Protein AF-A0A5D2CQ93-F1 (afdb_monomer_lite)

Structure (mmCIF, N/CA/C/O backbone):
data_AF-A0A5D2CQ93-F1
#
_entry.id   AF-A0A5D2CQ93-F1
#
loop_
_atom_site.group_PDB
_atom_site.id
_atom_site.type_symbol
_atom_site.label_atom_id
_atom_site.label_alt_id
_atom_site.label_comp_id
_atom_site.label_asym_id
_atom_site.label_entity_id
_atom_site.label_seq_id
_atom_site.pdbx_PDB_ins_code
_atom_site.Cartn_x
_atom_site.Cartn_y
_atom_site.Cartn_z
_atom_site.occupancy
_atom_site.B_iso_or_equiv
_atom_site.auth_seq_id
_atom_site.auth_comp_id
_atom_site.auth_asym_id
_atom_site.auth_atom_id
_atom_site.pdbx_PDB_model_num
ATOM 1 N N . MET A 1 1 ? 30.699 -8.268 -10.252 1.00 37.19 1 MET A N 1
ATOM 2 C CA . MET A 1 1 ? 29.847 -7.645 -11.288 1.00 37.19 1 MET A CA 1
ATOM 3 C C . MET A 1 1 ? 29.813 -8.555 -12.505 1.00 37.19 1 MET A C 1
ATOM 5 O O . MET A 1 1 ? 30.739 -8.539 -13.297 1.00 37.19 1 MET A O 1
ATOM 9 N N . THR A 1 2 ? 28.773 -9.368 -12.643 1.00 33.78 2 THR A N 1
ATOM 10 C CA . THR A 1 2 ? 28.496 -10.131 -13.869 1.00 33.78 2 THR A CA 1
ATOM 11 C C . THR A 1 2 ? 27.018 -9.942 -14.177 1.00 33.78 2 THR A C 1
ATOM 13 O O . THR A 1 2 ? 26.157 -10.685 -13.714 1.00 33.78 2 THR A O 1
ATOM 16 N N . GLY A 1 3 ? 26.709 -8.857 -14.891 1.00 33.94 3 GLY A N 1
ATOM 17 C CA . GLY A 1 3 ? 25.376 -8.647 -15.443 1.00 33.94 3 GLY A CA 1
ATOM 18 C C . GLY A 1 3 ? 25.142 -9.690 -16.527 1.00 33.94 3 GLY A C 1
ATOM 19 O O . GLY A 1 3 ? 25.834 -9.683 -17.542 1.00 33.94 3 GLY A O 1
ATOM 20 N N . LYS A 1 4 ? 24.211 -10.615 -16.295 1.00 40.62 4 LYS A N 1
ATOM 21 C CA . LYS A 1 4 ? 23.789 -11.575 -17.315 1.00 40.62 4 LYS A CA 1
ATOM 22 C C . LYS A 1 4 ? 22.903 -10.837 -18.315 1.00 40.62 4 LYS A C 1
ATOM 24 O O . LYS A 1 4 ? 21.784 -10.456 -17.987 1.00 40.62 4 LYS A O 1
ATOM 29 N N . THR A 1 5 ? 23.410 -10.616 -19.521 1.00 37.38 5 THR A N 1
ATOM 30 C CA . THR A 1 5 ? 22.598 -10.150 -20.648 1.00 37.38 5 THR A CA 1
ATOM 31 C C . THR A 1 5 ? 21.806 -11.339 -21.181 1.00 37.38 5 THR A C 1
ATOM 33 O O . THR A 1 5 ? 22.393 -12.304 -21.666 1.00 37.38 5 THR A O 1
ATOM 36 N N . LEU A 1 6 ? 20.479 -11.301 -21.051 1.00 44.19 6 LEU A N 1
ATOM 37 C CA . LEU A 1 6 ? 19.607 -12.320 -21.630 1.00 44.19 6 LEU A CA 1
ATOM 38 C C . LEU A 1 6 ? 19.553 -12.120 -23.147 1.00 44.19 6 LEU A C 1
ATOM 40 O O . LEU A 1 6 ? 19.110 -11.081 -23.629 1.00 44.19 6 LEU A O 1
ATOM 44 N N . THR A 1 7 ? 20.011 -13.114 -23.898 1.00 32.69 7 THR A N 1
ATOM 45 C CA . THR A 1 7 ? 19.846 -13.181 -25.349 1.00 32.69 7 THR A CA 1
ATOM 46 C C . THR A 1 7 ? 18.365 -13.346 -25.726 1.00 32.69 7 THR A C 1
ATOM 48 O O . THR A 1 7 ? 17.577 -13.988 -25.024 1.00 32.69 7 THR A O 1
ATOM 51 N N . ASN A 1 8 ? 18.010 -12.732 -26.857 1.00 36.00 8 ASN A N 1
ATOM 52 C CA . ASN A 1 8 ? 16.685 -12.333 -27.365 1.00 36.00 8 ASN A CA 1
ATOM 53 C C . ASN A 1 8 ? 15.556 -13.388 -27.475 1.00 36.00 8 ASN A C 1
ATOM 55 O O . ASN A 1 8 ? 14.500 -13.066 -28.006 1.00 36.00 8 ASN A O 1
ATOM 59 N N . PHE A 1 9 ? 15.717 -14.614 -26.975 1.00 33.06 9 PHE A N 1
ATOM 60 C CA . PHE A 1 9 ? 14.660 -15.642 -26.991 1.00 33.06 9 PHE A CA 1
ATOM 61 C C . PHE A 1 9 ? 13.972 -15.845 -25.635 1.00 33.06 9 PHE A C 1
ATOM 63 O O . PHE A 1 9 ? 12.857 -16.356 -25.566 1.00 33.06 9 PHE A O 1
ATOM 70 N N . SER A 1 10 ? 14.611 -15.420 -24.540 1.00 43.44 10 SER A N 1
ATOM 71 C CA . SER A 1 10 ? 14.072 -15.640 -23.194 1.00 43.44 10 SER A CA 1
ATOM 72 C C . SER A 1 10 ? 12.978 -14.636 -22.841 1.00 43.44 10 SER A C 1
ATOM 74 O O . SER A 1 10 ? 12.011 -15.004 -22.199 1.00 43.44 10 SER A O 1
ATOM 76 N N . THR A 1 11 ? 13.059 -13.387 -23.295 1.00 46.22 11 THR A N 1
ATOM 77 C CA . THR A 1 11 ? 12.160 -12.293 -22.878 1.00 46.22 11 THR A CA 1
ATOM 78 C C . THR A 1 11 ? 10.668 -12.558 -23.119 1.00 46.22 11 THR A C 1
ATOM 80 O O . THR A 1 11 ? 9.848 -12.149 -22.299 1.00 46.22 11 THR A O 1
ATOM 83 N N . CYS A 1 12 ? 10.295 -13.291 -24.173 1.00 41.94 12 CYS A N 1
ATOM 84 C CA . CYS A 1 12 ? 8.883 -13.555 -24.480 1.00 41.94 12 CYS A CA 1
ATOM 85 C C . CYS A 1 12 ? 8.240 -14.606 -23.559 1.00 41.94 12 CYS A C 1
ATOM 87 O O . CYS A 1 12 ? 7.068 -14.479 -23.207 1.00 41.94 12 CYS A O 1
ATOM 89 N N . ASN A 1 13 ? 9.000 -15.604 -23.093 1.00 41.34 13 ASN A N 1
ATOM 90 C CA . ASN A 1 13 ? 8.447 -16.684 -22.262 1.00 41.34 13 ASN A CA 1
ATOM 91 C C . ASN A 1 13 ? 8.123 -16.225 -20.821 1.00 41.34 13 ASN A C 1
ATOM 93 O O . ASN A 1 13 ? 7.345 -16.859 -20.110 1.00 41.34 13 ASN A O 1
ATOM 97 N N . TRP A 1 14 ? 8.713 -15.104 -20.389 1.00 47.03 14 TRP A N 1
ATOM 98 C CA . TRP A 1 14 ? 8.600 -14.557 -19.032 1.00 47.03 14 TRP A CA 1
ATOM 99 C C . TRP A 1 14 ? 7.324 -13.724 -18.879 1.00 47.03 14 TRP A C 1
ATOM 101 O O . TRP A 1 14 ? 6.674 -13.780 -17.836 1.00 47.03 14 TRP A O 1
ATOM 111 N N . LEU A 1 15 ? 6.932 -12.997 -19.934 1.00 48.06 15 LEU A N 1
ATOM 112 C CA . LEU A 1 15 ? 5.670 -12.253 -19.970 1.00 48.06 15 LEU A CA 1
ATOM 113 C C . LEU A 1 15 ? 4.451 -13.177 -20.044 1.00 48.06 15 LEU A C 1
ATOM 115 O O . LEU A 1 15 ? 3.423 -12.859 -19.456 1.00 48.06 15 LEU A O 1
ATOM 119 N N . HIS A 1 16 ? 4.565 -14.315 -20.734 1.00 44.81 16 HIS A N 1
ATOM 120 C CA . HIS A 1 16 ? 3.429 -15.211 -20.948 1.00 44.81 16 HIS A CA 1
ATOM 121 C C . HIS A 1 16 ? 3.027 -15.993 -19.681 1.00 44.81 16 HIS A C 1
ATOM 123 O O . HIS A 1 16 ? 1.843 -16.188 -19.432 1.00 44.81 16 HIS A O 1
ATOM 129 N N . ASN A 1 17 ? 3.996 -16.385 -18.842 1.00 43.25 17 ASN A N 1
ATOM 130 C CA . ASN A 1 17 ? 3.758 -17.299 -17.713 1.00 43.25 17 ASN A CA 1
ATOM 131 C C . ASN A 1 17 ? 3.706 -16.621 -16.331 1.00 43.25 17 ASN A C 1
ATOM 133 O O . ASN A 1 17 ? 3.426 -17.284 -15.331 1.00 43.25 17 ASN A O 1
ATOM 137 N N . GLY A 1 18 ? 4.019 -15.323 -16.240 1.00 52.28 18 GLY A N 1
ATOM 138 C CA . GLY A 1 18 ? 3.953 -14.550 -14.994 1.00 52.28 18 GLY A CA 1
ATOM 139 C C . GLY A 1 18 ? 4.980 -14.929 -13.917 1.00 52.28 18 GLY A C 1
ATOM 140 O O . GLY A 1 18 ? 4.917 -14.388 -12.823 1.00 52.28 18 GLY A O 1
ATOM 141 N N . HIS A 1 19 ? 5.938 -15.818 -14.181 1.00 52.66 19 HIS A N 1
ATOM 142 C CA . HIS A 1 19 ? 6.969 -16.217 -13.219 1.00 52.66 19 HIS A CA 1
ATOM 143 C C . HIS A 1 19 ? 8.355 -16.235 -13.866 1.00 52.66 19 HIS A C 1
ATOM 145 O O . HIS A 1 19 ? 8.495 -16.522 -15.052 1.00 52.66 19 HIS A O 1
ATOM 151 N N . VAL A 1 20 ? 9.389 -15.996 -13.056 1.00 54.06 20 VAL A N 1
ATOM 152 C CA . VAL A 1 20 ? 10.788 -16.235 -13.433 1.00 54.06 20 VAL A CA 1
ATOM 153 C C . VAL A 1 20 ? 11.161 -17.653 -13.051 1.00 54.06 20 VAL A C 1
ATOM 155 O O . VAL A 1 20 ? 11.056 -18.014 -11.876 1.00 54.06 20 VAL A O 1
ATOM 158 N N . THR A 1 21 ? 11.629 -18.429 -14.026 1.00 48.28 21 THR A N 1
ATOM 159 C CA . THR A 1 21 ? 12.195 -19.759 -13.801 1.00 48.28 21 THR A CA 1
ATOM 160 C C . THR A 1 21 ? 13.707 -19.745 -13.995 1.00 48.28 21 THR A C 1
ATOM 162 O O . THR A 1 21 ? 14.184 -19.339 -15.052 1.00 48.28 21 THR A O 1
ATOM 165 N N . ASN A 1 22 ? 14.462 -20.227 -13.009 1.00 48.34 22 ASN A N 1
ATOM 166 C CA . ASN A 1 22 ? 15.857 -20.644 -13.185 1.00 48.34 22 ASN A CA 1
ATOM 167 C C . ASN A 1 22 ? 15.896 -22.151 -12.918 1.00 48.34 22 ASN A C 1
ATOM 169 O O . ASN A 1 22 ? 15.345 -22.591 -11.912 1.00 48.34 22 ASN A O 1
ATOM 173 N N . ASN A 1 23 ? 16.487 -22.937 -13.819 1.00 43.94 23 ASN A N 1
ATOM 174 C CA . ASN A 1 23 ? 16.545 -24.401 -13.711 1.00 43.94 23 ASN A CA 1
ATOM 175 C C . ASN A 1 23 ? 15.182 -25.073 -13.407 1.00 43.94 23 ASN A C 1
ATOM 177 O O . ASN A 1 23 ? 15.104 -25.963 -12.569 1.00 43.94 23 ASN A O 1
ATOM 181 N N . ASN A 1 24 ? 14.112 -24.656 -14.098 1.00 45.38 24 ASN A N 1
ATOM 182 C CA . ASN A 1 24 ? 12.752 -25.225 -14.019 1.00 45.38 24 ASN A CA 1
ATOM 183 C C . ASN A 1 24 ? 11.956 -24.981 -12.717 1.00 45.38 24 ASN A C 1
ATOM 185 O O . ASN A 1 24 ? 10.855 -25.509 -12.578 1.00 45.38 24 ASN A O 1
ATOM 189 N N . GLU A 1 25 ? 12.427 -24.129 -11.801 1.00 50.75 25 GLU A N 1
ATOM 190 C CA . GLU A 1 25 ? 11.692 -23.776 -10.576 1.00 50.75 25 GLU A CA 1
ATOM 191 C C . GLU A 1 25 ? 11.147 -22.340 -10.624 1.00 50.75 25 GLU A C 1
ATOM 193 O O . GLU A 1 25 ? 11.858 -21.425 -11.032 1.00 50.75 25 GLU A O 1
ATOM 198 N N . LYS A 1 26 ? 9.898 -22.110 -10.185 1.00 55.66 26 LYS A N 1
ATOM 199 C CA . LYS A 1 26 ? 9.315 -20.757 -10.057 1.00 55.66 26 LYS A CA 1
ATOM 200 C C . LYS A 1 26 ? 9.965 -20.018 -8.880 1.00 55.66 26 LYS A C 1
ATOM 202 O O . LYS A 1 26 ? 9.742 -20.394 -7.734 1.00 55.66 26 LYS A O 1
ATOM 207 N N . ILE A 1 27 ? 10.727 -18.956 -9.148 1.00 66.38 27 ILE A N 1
ATOM 208 C CA . ILE A 1 27 ? 11.527 -18.265 -8.117 1.00 66.38 27 ILE A CA 1
ATOM 209 C C . ILE A 1 27 ? 10.816 -17.060 -7.509 1.00 66.38 27 ILE A C 1
ATOM 211 O O . ILE A 1 27 ? 10.973 -16.800 -6.323 1.00 66.38 27 ILE A O 1
ATOM 215 N N . TYR A 1 28 ? 10.029 -16.323 -8.293 1.00 70.19 28 TYR A N 1
ATOM 216 C CA . TYR A 1 28 ? 9.414 -15.076 -7.834 1.00 70.19 28 TYR A CA 1
ATOM 217 C C . TYR A 1 28 ? 7.913 -15.041 -8.122 1.00 70.19 28 TYR A C 1
ATOM 219 O O . TYR A 1 28 ? 7.432 -15.590 -9.122 1.00 70.19 28 TYR A O 1
ATOM 227 N N . HIS A 1 29 ? 7.168 -14.388 -7.226 1.00 77.50 29 HIS A N 1
ATOM 228 C CA . HIS A 1 29 ? 5.729 -14.192 -7.377 1.00 77.50 29 HIS A CA 1
ATOM 229 C C . HIS A 1 29 ? 5.443 -13.253 -8.565 1.00 77.50 29 HIS A C 1
ATOM 231 O O . HIS A 1 29 ? 6.164 -12.261 -8.718 1.00 77.50 29 HIS A O 1
ATOM 237 N N . PRO A 1 30 ? 4.371 -13.459 -9.354 1.00 82.62 30 PRO A N 1
ATOM 238 C CA . PRO A 1 30 ? 4.050 -12.595 -10.491 1.00 82.62 30 PRO A CA 1
ATOM 239 C C . PRO A 1 30 ? 3.896 -11.126 -10.105 1.00 82.62 30 PRO A C 1
ATOM 241 O O . PRO A 1 30 ? 4.298 -10.234 -10.845 1.00 82.62 30 PRO A O 1
ATOM 244 N N . LEU A 1 31 ? 3.377 -10.863 -8.903 1.00 85.31 31 LEU A N 1
ATOM 245 C CA . LEU A 1 31 ? 3.265 -9.503 -8.372 1.00 85.31 31 LEU A CA 1
ATOM 246 C C . LEU A 1 31 ? 4.621 -8.872 -8.052 1.00 85.31 31 LEU A C 1
ATOM 248 O O . LEU A 1 31 ? 4.771 -7.677 -8.263 1.00 85.31 31 LEU A O 1
ATOM 252 N N . ALA A 1 32 ? 5.603 -9.645 -7.578 1.00 86.94 32 ALA A N 1
ATOM 253 C CA . ALA A 1 32 ? 6.954 -9.130 -7.343 1.00 86.94 32 ALA A CA 1
ATOM 254 C C . ALA A 1 32 ? 7.620 -8.742 -8.666 1.00 86.94 32 ALA A C 1
ATOM 256 O O . ALA A 1 32 ? 8.265 -7.703 -8.761 1.00 86.94 32 ALA A O 1
ATOM 257 N N . LEU A 1 33 ? 7.385 -9.528 -9.717 1.00 85.69 33 LEU A N 1
ATOM 258 C CA . LEU A 1 33 ? 7.859 -9.213 -11.062 1.00 85.69 33 LEU A CA 1
ATOM 259 C C . LEU A 1 33 ? 7.149 -8.000 -11.645 1.00 85.69 33 LEU A C 1
ATOM 261 O O . LEU A 1 33 ? 7.806 -7.109 -12.168 1.00 85.69 33 LEU A O 1
ATOM 265 N N . ARG A 1 34 ? 5.824 -7.920 -11.507 1.00 88.31 34 ARG A N 1
ATOM 266 C CA . ARG A 1 34 ? 5.062 -6.746 -11.935 1.00 88.31 34 ARG A CA 1
ATOM 267 C C . ARG A 1 34 ? 5.526 -5.496 -11.199 1.00 88.31 34 ARG A C 1
ATOM 269 O O . ARG A 1 34 ? 5.785 -4.494 -11.849 1.00 88.31 34 ARG A O 1
ATOM 276 N N . TYR A 1 35 ? 5.709 -5.579 -9.881 1.00 89.94 35 TYR A N 1
ATOM 277 C CA . TYR A 1 35 ? 6.262 -4.495 -9.072 1.00 89.94 35 TYR A CA 1
ATOM 278 C C . TYR A 1 35 ? 7.646 -4.080 -9.568 1.00 89.94 35 TYR A C 1
ATOM 280 O O . TYR A 1 35 ? 7.886 -2.899 -9.777 1.00 89.94 35 TYR A O 1
ATOM 288 N N . PHE A 1 36 ? 8.546 -5.037 -9.806 1.00 88.94 36 PHE A N 1
ATOM 289 C CA . PHE A 1 36 ? 9.873 -4.762 -10.356 1.00 88.94 36 PHE A CA 1
ATOM 290 C C . PHE A 1 36 ? 9.795 -4.024 -11.700 1.00 88.94 36 PHE A C 1
ATOM 292 O O . PHE A 1 36 ? 10.487 -3.028 -11.887 1.00 88.94 36 PHE A O 1
ATOM 299 N N . LEU A 1 37 ? 8.929 -4.485 -12.607 1.00 87.81 37 LEU A N 1
ATOM 300 C CA . LEU A 1 37 ? 8.760 -3.902 -13.935 1.00 87.81 37 LEU A CA 1
ATOM 301 C C . LEU A 1 37 ? 8.203 -2.481 -13.874 1.00 87.81 37 LEU A C 1
ATOM 303 O O . LEU A 1 37 ? 8.768 -1.592 -14.502 1.00 87.81 37 LEU A O 1
ATOM 307 N N . ILE A 1 38 ? 7.138 -2.249 -13.102 1.00 87.88 38 ILE A N 1
ATOM 308 C CA . ILE A 1 38 ? 6.570 -0.903 -12.980 1.00 87.88 38 ILE A CA 1
ATOM 309 C C . ILE A 1 38 ? 7.471 0.017 -12.157 1.00 87.88 38 ILE A C 1
ATOM 311 O O . ILE A 1 38 ? 7.401 1.222 -12.313 1.00 87.88 38 ILE A O 1
ATOM 315 N N . ASN A 1 39 ? 8.316 -0.503 -11.271 1.00 86.44 39 ASN A N 1
ATOM 316 C CA . ASN A 1 39 ? 9.257 0.318 -10.514 1.00 86.44 39 ASN A CA 1
ATOM 317 C C . ASN A 1 39 ? 10.529 0.641 -11.322 1.00 86.44 39 ASN A C 1
ATOM 319 O O . ASN A 1 39 ? 11.332 1.468 -10.896 1.00 86.44 39 ASN A O 1
ATOM 323 N N . ALA A 1 40 ? 10.741 0.002 -12.474 1.00 82.88 40 ALA A N 1
ATOM 324 C CA . ALA A 1 40 ? 11.843 0.332 -13.364 1.00 82.88 40 ALA A CA 1
ATOM 325 C C . ALA A 1 40 ? 11.537 1.608 -14.162 1.00 82.88 40 ALA A C 1
ATOM 327 O O . ALA A 1 40 ? 10.409 1.847 -14.592 1.00 82.88 40 ALA A O 1
ATOM 328 N N . HIS A 1 41 ? 12.564 2.422 -14.416 1.00 72.62 41 HIS A N 1
ATOM 329 C CA . HIS A 1 41 ? 12.420 3.562 -15.316 1.00 72.62 41 HIS A CA 1
ATOM 330 C C . HIS A 1 41 ? 12.180 3.074 -16.745 1.00 72.62 41 HIS A C 1
ATOM 332 O O . HIS A 1 41 ? 13.070 2.484 -17.357 1.00 72.62 41 HIS A O 1
ATOM 338 N N . TYR A 1 42 ? 11.009 3.391 -17.297 1.00 71.31 42 TYR A N 1
ATOM 339 C CA . TYR A 1 42 ? 10.605 2.984 -18.647 1.00 71.31 42 TYR A CA 1
ATOM 340 C C . TYR A 1 42 ? 11.556 3.466 -19.759 1.00 71.31 42 TYR A C 1
ATOM 342 O O . TYR A 1 42 ? 11.587 2.879 -20.836 1.00 71.31 42 TYR A O 1
ATOM 350 N N . ARG A 1 43 ? 12.348 4.521 -19.506 1.00 74.38 43 ARG A N 1
ATOM 351 C CA . ARG A 1 43 ? 13.327 5.081 -20.458 1.00 74.38 43 ARG A CA 1
ATOM 352 C C . ARG A 1 43 ? 14.687 4.376 -20.456 1.00 74.38 43 ARG A C 1
ATOM 354 O O . ARG A 1 43 ? 15.538 4.721 -21.271 1.00 74.38 43 ARG A O 1
ATOM 361 N N . SER A 1 44 ? 14.914 3.417 -19.559 1.00 72.69 44 SER A N 1
ATOM 362 C CA . SER A 1 44 ? 16.208 2.744 -19.407 1.00 72.69 44 SER A CA 1
ATOM 363 C C . SER A 1 44 ? 16.135 1.280 -19.847 1.00 72.69 44 SER A C 1
ATOM 365 O O . SER A 1 44 ? 15.126 0.621 -19.593 1.00 72.69 44 SER A O 1
ATOM 367 N N . PRO A 1 45 ? 17.209 0.718 -20.441 1.00 74.62 45 PRO A N 1
ATOM 368 C CA . PRO A 1 45 ? 17.288 -0.715 -20.696 1.00 74.62 45 PRO A CA 1
ATOM 369 C C . PRO A 1 45 ? 17.045 -1.498 -19.405 1.00 74.62 45 PRO A C 1
ATOM 371 O O . PRO A 1 45 ? 17.752 -1.302 -18.411 1.00 74.62 45 PRO A O 1
ATOM 374 N N . LEU A 1 46 ? 16.049 -2.383 -19.423 1.00 76.06 46 LEU A N 1
ATOM 375 C CA . LEU A 1 46 ? 15.659 -3.164 -18.257 1.00 76.06 46 LEU A CA 1
ATOM 376 C C . LEU A 1 46 ? 16.750 -4.193 -17.931 1.00 76.06 46 LEU A C 1
ATOM 378 O O . LEU A 1 46 ? 16.808 -5.281 -18.502 1.00 76.06 46 LEU A O 1
ATOM 382 N N . LYS A 1 47 ? 17.631 -3.836 -16.998 1.00 76.31 47 LYS A N 1
ATOM 383 C CA . LYS A 1 47 ? 18.604 -4.746 -16.391 1.00 76.31 47 LYS A CA 1
ATOM 384 C C . LYS A 1 47 ? 18.046 -5.230 -15.059 1.00 76.31 47 LYS A C 1
ATOM 386 O O . LYS A 1 47 ? 17.580 -4.418 -14.264 1.00 76.31 47 LYS A O 1
ATOM 391 N N . TYR A 1 48 ? 18.125 -6.534 -14.811 1.00 73.62 48 TYR A N 1
ATOM 392 C CA . TYR A 1 48 ? 17.757 -7.117 -13.525 1.00 73.62 48 TYR A CA 1
ATOM 393 C C . TYR A 1 48 ? 18.976 -7.732 -12.842 1.00 73.62 48 TYR A C 1
ATOM 395 O O . TYR A 1 48 ? 19.923 -8.204 -13.474 1.00 73.62 48 TYR A O 1
ATOM 403 N N . SER A 1 49 ? 18.915 -7.752 -11.522 1.00 80.00 49 SER A N 1
ATOM 404 C CA . SER A 1 49 ? 19.800 -8.511 -10.653 1.00 80.00 49 SER A CA 1
ATOM 405 C C . SER A 1 49 ? 18.950 -9.251 -9.629 1.00 80.00 49 SER A C 1
ATOM 407 O O . SER A 1 49 ? 17.823 -8.843 -9.341 1.00 80.00 49 SER A O 1
ATOM 409 N N . VAL A 1 50 ? 19.494 -10.330 -9.068 1.00 78.62 50 VAL A N 1
ATOM 410 C CA . VAL A 1 50 ? 18.839 -11.091 -7.990 1.00 78.62 50 VAL A CA 1
ATOM 411 C C . VAL A 1 50 ? 18.451 -10.159 -6.836 1.00 78.62 50 VAL A C 1
ATOM 413 O O . VAL A 1 50 ? 17.307 -10.173 -6.401 1.00 78.62 50 VAL A O 1
ATOM 416 N N . ILE A 1 51 ? 19.346 -9.238 -6.464 1.00 80.75 51 ILE A N 1
ATOM 417 C CA . ILE A 1 51 ? 19.127 -8.239 -5.407 1.00 80.75 51 ILE A CA 1
ATOM 418 C C . ILE A 1 51 ? 17.916 -7.338 -5.709 1.00 80.75 51 ILE A C 1
ATOM 420 O O . ILE A 1 51 ? 17.115 -7.048 -4.824 1.00 80.75 51 ILE A O 1
ATOM 424 N N . GLN A 1 52 ? 17.744 -6.893 -6.959 1.00 83.94 52 GLN A N 1
ATOM 425 C CA . GLN A 1 52 ? 16.595 -6.057 -7.332 1.00 83.94 52 GLN A CA 1
ATOM 426 C C . GLN A 1 52 ? 15.271 -6.834 -7.301 1.00 83.94 52 GLN A C 1
ATOM 428 O O . GLN A 1 52 ? 14.248 -6.282 -6.895 1.00 83.94 52 GLN A O 1
ATOM 433 N N . LEU A 1 53 ? 15.282 -8.106 -7.709 1.00 84.00 53 LEU A N 1
ATOM 434 C CA . LEU A 1 53 ? 14.098 -8.970 -7.668 1.00 84.00 53 LEU A CA 1
ATOM 435 C C . LEU A 1 53 ? 13.714 -9.355 -6.231 1.00 84.00 53 LEU A C 1
ATOM 437 O O . LEU A 1 53 ? 12.529 -9.390 -5.892 1.00 84.00 53 LEU A O 1
ATOM 441 N N . GLU A 1 54 ? 14.700 -9.580 -5.363 1.00 83.94 54 GLU A N 1
ATOM 442 C CA . GLU A 1 54 ? 14.493 -9.749 -3.921 1.00 83.94 54 GLU A CA 1
ATOM 443 C C . GLU A 1 54 ? 13.916 -8.480 -3.293 1.00 83.94 54 GLU A C 1
ATOM 445 O O . GLU A 1 54 ? 12.917 -8.548 -2.582 1.00 83.94 54 GLU A O 1
ATOM 450 N N . GLY A 1 55 ? 14.462 -7.306 -3.625 1.00 87.56 55 GLY A N 1
ATOM 451 C CA . GLY A 1 55 ? 13.923 -6.021 -3.175 1.00 87.56 55 GLY A CA 1
ATOM 452 C C . GLY A 1 55 ? 12.459 -5.820 -3.578 1.00 87.56 55 GLY A C 1
ATOM 453 O O . GLY A 1 55 ? 11.638 -5.417 -2.754 1.00 87.56 55 GLY A O 1
ATOM 454 N N . ALA A 1 56 ? 12.101 -6.170 -4.815 1.00 89.44 56 ALA A N 1
ATOM 455 C CA . ALA A 1 56 ? 10.716 -6.130 -5.280 1.00 89.44 56 ALA A CA 1
ATOM 456 C C . ALA A 1 56 ? 9.812 -7.128 -4.534 1.00 89.44 56 ALA A C 1
ATOM 458 O O . ALA A 1 56 ? 8.671 -6.807 -4.201 1.00 89.44 56 ALA A O 1
ATOM 459 N N . SER A 1 57 ? 10.328 -8.319 -4.224 1.00 86.50 57 SER A N 1
ATOM 460 C CA . SER A 1 57 ? 9.608 -9.327 -3.436 1.00 86.50 57 SER A CA 1
ATOM 461 C C . SER A 1 57 ? 9.357 -8.855 -2.003 1.00 86.50 57 SER A C 1
ATOM 463 O O . SER A 1 57 ? 8.242 -8.989 -1.502 1.00 86.50 57 SER A O 1
ATOM 465 N N . ASN A 1 58 ? 10.353 -8.227 -1.377 1.00 88.31 58 ASN A N 1
ATOM 466 C CA . ASN A 1 58 ? 10.241 -7.641 -0.042 1.00 88.31 58 ASN A CA 1
ATOM 467 C C . ASN A 1 58 ? 9.236 -6.485 -0.012 1.00 88.31 58 ASN A C 1
ATOM 469 O O . ASN A 1 58 ? 8.430 -6.396 0.913 1.00 88.31 58 ASN A O 1
ATOM 473 N N . ALA A 1 59 ? 9.243 -5.624 -1.035 1.00 91.88 59 ALA A N 1
ATOM 474 C CA . ALA A 1 59 ? 8.278 -4.535 -1.154 1.00 91.88 59 ALA A CA 1
ATOM 475 C C . ALA A 1 59 ? 6.843 -5.069 -1.261 1.00 91.88 59 ALA A C 1
ATOM 477 O O . ALA A 1 59 ? 5.965 -4.636 -0.518 1.00 91.88 59 ALA A O 1
ATOM 478 N N . ILE A 1 60 ? 6.616 -6.064 -2.123 1.00 91.12 60 ILE A N 1
ATOM 479 C CA . ILE A 1 60 ? 5.320 -6.737 -2.252 1.00 91.12 60 ILE A CA 1
ATOM 480 C C . ILE A 1 60 ? 4.881 -7.369 -0.931 1.00 91.12 60 ILE A C 1
ATOM 482 O O . ILE A 1 60 ? 3.749 -7.145 -0.503 1.00 91.12 60 ILE A O 1
ATOM 486 N N . PHE A 1 61 ? 5.769 -8.100 -0.255 1.00 88.88 61 PHE A N 1
ATOM 487 C CA . PHE A 1 61 ? 5.470 -8.671 1.056 1.00 88.88 61 PHE A CA 1
ATOM 488 C C . PHE A 1 61 ? 5.046 -7.589 2.056 1.00 88.88 61 PHE A C 1
ATOM 490 O O . PHE A 1 61 ? 4.006 -7.722 2.695 1.00 88.88 61 PHE A O 1
ATOM 497 N N . TYR A 1 62 ? 5.798 -6.489 2.150 1.00 93.00 62 TYR A N 1
ATOM 498 C CA . TYR A 1 62 ? 5.490 -5.388 3.064 1.00 93.00 62 TYR A CA 1
ATOM 499 C C . TYR A 1 62 ? 4.119 -4.757 2.789 1.00 93.00 62 TYR A C 1
ATOM 501 O O . TYR A 1 62 ? 3.339 -4.538 3.722 1.00 93.00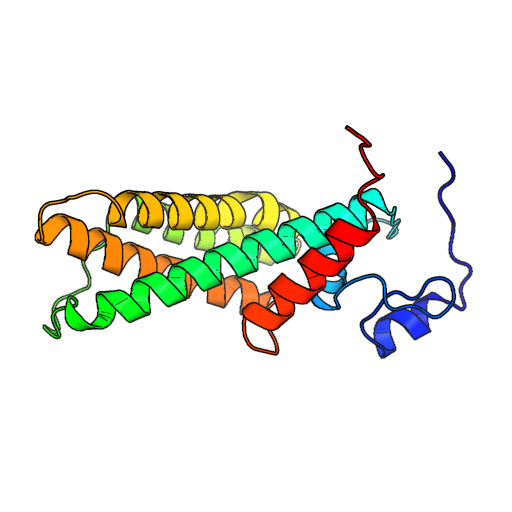 62 TYR A O 1
ATOM 509 N N . ILE A 1 63 ? 3.802 -4.503 1.514 1.00 93.12 63 ILE A N 1
ATOM 510 C CA . ILE A 1 63 ? 2.516 -3.939 1.084 1.00 93.12 63 ILE A CA 1
ATOM 511 C C . ILE A 1 63 ? 1.370 -4.836 1.551 1.00 93.12 63 ILE A C 1
ATOM 513 O O . ILE A 1 63 ? 0.442 -4.376 2.221 1.00 93.12 63 ILE A O 1
ATOM 517 N N . TYR A 1 64 ? 1.435 -6.124 1.221 1.00 91.75 64 TYR A N 1
ATOM 518 C CA . TYR A 1 64 ? 0.334 -7.040 1.494 1.00 91.75 64 TYR A CA 1
ATOM 519 C C . TYR A 1 64 ? 0.223 -7.431 2.957 1.00 91.75 64 TYR A C 1
ATOM 521 O O . TYR A 1 64 ? -0.896 -7.544 3.454 1.00 91.75 64 TYR A O 1
ATOM 529 N N . GLN A 1 65 ? 1.343 -7.550 3.668 1.00 90.69 65 GLN A N 1
ATOM 530 C CA . GLN A 1 65 ? 1.329 -7.756 5.110 1.00 90.69 65 GLN A CA 1
ATOM 531 C C . GLN A 1 65 ? 0.654 -6.575 5.822 1.00 90.69 65 GLN A C 1
ATOM 533 O O . GLN A 1 65 ? -0.267 -6.782 6.608 1.00 90.69 65 GLN A O 1
ATOM 538 N N . THR A 1 66 ? 1.006 -5.338 5.455 1.00 93.88 66 THR A N 1
ATOM 539 C CA . THR A 1 66 ? 0.375 -4.122 6.000 1.00 93.88 66 THR A CA 1
ATOM 540 C C . THR A 1 66 ? -1.131 -4.080 5.710 1.00 93.88 66 THR A C 1
ATOM 542 O O . THR A 1 66 ? -1.938 -3.770 6.588 1.00 93.88 66 THR A O 1
ATOM 545 N N . LEU A 1 67 ? -1.546 -4.409 4.480 1.00 92.81 67 LEU A N 1
ATOM 546 C CA . LEU A 1 67 ? -2.962 -4.423 4.096 1.00 92.81 67 LEU A CA 1
ATOM 547 C C . LEU A 1 67 ? -3.765 -5.524 4.793 1.00 92.81 67 LEU A C 1
ATOM 549 O O . LEU A 1 67 ? -4.936 -5.295 5.120 1.00 92.81 67 LEU A O 1
ATOM 553 N N . LYS A 1 68 ? -3.145 -6.687 5.016 1.00 90.75 68 LYS A N 1
ATOM 554 C CA . LYS A 1 68 ? -3.721 -7.801 5.766 1.00 90.75 68 LYS A CA 1
ATOM 555 C C . LYS A 1 68 ? -3.932 -7.414 7.224 1.00 90.75 68 LYS A C 1
ATOM 557 O O . LYS A 1 68 ? -5.064 -7.460 7.687 1.00 90.75 68 LYS A O 1
ATOM 562 N N . ASP A 1 69 ? -2.893 -6.936 7.903 1.00 92.00 69 ASP A N 1
ATOM 563 C CA . ASP A 1 69 ? -2.979 -6.522 9.309 1.00 92.00 69 ASP A CA 1
ATOM 564 C C . ASP A 1 69 ? -4.025 -5.411 9.495 1.00 92.00 69 ASP A C 1
ATOM 566 O O . ASP A 1 69 ? -4.789 -5.399 10.461 1.00 92.00 69 ASP A O 1
ATOM 570 N N . CYS A 1 70 ? -4.120 -4.511 8.513 1.00 92.69 70 CYS A N 1
ATOM 571 C CA . CYS A 1 70 ? -5.163 -3.498 8.441 1.00 92.69 70 CYS A CA 1
ATOM 572 C C . CYS A 1 70 ? -6.570 -4.092 8.268 1.00 92.69 70 CYS A C 1
ATOM 574 O O . CYS A 1 70 ? -7.498 -3.681 8.965 1.00 92.69 70 CYS A O 1
ATOM 576 N N . GLN A 1 71 ? -6.750 -5.067 7.368 1.00 91.38 71 GLN A N 1
ATOM 577 C CA . GLN A 1 71 ? -8.028 -5.765 7.197 1.00 91.38 71 GLN A CA 1
ATOM 578 C C . GLN A 1 71 ? -8.449 -6.483 8.481 1.00 91.38 71 GLN A C 1
ATOM 580 O O . GLN A 1 71 ? -9.587 -6.321 8.917 1.00 91.38 71 GLN A O 1
ATOM 585 N N . ASP A 1 72 ? -7.537 -7.240 9.084 1.00 91.06 72 ASP A N 1
ATOM 586 C CA . ASP A 1 72 ? -7.802 -8.050 10.271 1.00 91.06 72 ASP A CA 1
ATOM 587 C C . ASP A 1 72 ? -8.188 -7.155 11.458 1.00 91.06 72 ASP A C 1
ATOM 589 O O . ASP A 1 72 ? -9.175 -7.423 12.148 1.00 91.06 72 ASP A O 1
ATOM 593 N N . ALA A 1 73 ? -7.488 -6.030 11.644 1.00 90.81 73 ALA A N 1
ATOM 594 C CA . ALA A 1 73 ? -7.847 -5.033 12.648 1.00 90.81 73 ALA A CA 1
ATOM 595 C C . ALA A 1 73 ? -9.233 -4.419 12.389 1.00 90.81 73 ALA A C 1
ATOM 597 O O . ALA A 1 73 ? -10.042 -4.315 13.308 1.00 90.81 73 ALA A O 1
ATOM 598 N N . LEU A 1 74 ? -9.547 -4.037 11.147 1.00 89.69 74 LEU A N 1
ATOM 599 C CA . LEU A 1 74 ? -10.854 -3.460 10.814 1.00 89.69 74 LEU A CA 1
ATOM 600 C C . LEU A 1 74 ? -12.008 -4.453 11.022 1.00 89.69 74 LEU A C 1
ATOM 602 O O . LEU A 1 74 ? -13.075 -4.041 11.474 1.00 89.69 74 LEU A O 1
ATOM 606 N N . LEU A 1 75 ? -11.802 -5.745 10.742 1.00 88.94 75 LEU A N 1
ATOM 607 C CA . LEU A 1 75 ? -12.796 -6.795 10.990 1.00 88.94 75 LEU A CA 1
ATOM 608 C C . LEU A 1 75 ? -13.075 -6.977 12.487 1.00 88.94 75 LEU A C 1
ATOM 610 O O . LEU A 1 75 ? -14.233 -7.055 12.893 1.00 88.94 75 LEU A O 1
ATOM 614 N N . GLN A 1 76 ? -12.035 -6.980 13.325 1.00 87.12 76 GLN A N 1
ATOM 615 C CA . GLN A 1 76 ? -12.194 -7.069 14.783 1.00 87.12 76 GLN A CA 1
ATOM 616 C C . GLN A 1 76 ? -12.946 -5.861 15.361 1.00 87.12 76 GLN A C 1
ATOM 618 O O . GLN A 1 76 ? -13.710 -5.994 16.317 1.00 87.12 76 GLN A O 1
ATOM 623 N N . LEU A 1 77 ? -12.755 -4.686 14.758 1.00 83.25 77 LEU A N 1
ATOM 624 C CA . LEU A 1 77 ? -13.290 -3.407 15.228 1.00 83.25 77 LEU A CA 1
ATOM 625 C C . LEU A 1 77 ? -14.620 -3.022 14.568 1.00 83.25 77 LEU A C 1
ATOM 627 O O . LEU A 1 77 ? -15.180 -1.974 14.884 1.00 83.25 77 LEU A O 1
ATOM 631 N N . GLN A 1 78 ? -15.165 -3.865 13.684 1.00 72.19 78 GLN A N 1
ATOM 632 C CA . GLN A 1 78 ? -16.384 -3.578 12.921 1.00 72.19 78 GLN A CA 1
ATOM 633 C C . GLN A 1 78 ? -17.598 -3.283 13.818 1.00 72.19 78 GLN A C 1
ATOM 635 O O . GLN A 1 78 ? -18.456 -2.486 13.451 1.00 72.19 78 GLN A O 1
ATOM 640 N N . LYS A 1 79 ? -17.639 -3.874 15.021 1.00 70.75 79 LYS A N 1
ATOM 641 C CA . LYS A 1 79 ? -18.690 -3.644 16.028 1.00 70.75 79 LYS A CA 1
ATOM 642 C C . LYS A 1 79 ? -18.571 -2.298 16.753 1.00 70.75 79 LYS A C 1
ATOM 644 O O . LYS A 1 79 ? -19.524 -1.875 17.397 1.00 70.75 79 LYS A O 1
ATOM 649 N N . GLU A 1 80 ? -17.412 -1.644 16.692 1.00 71.25 80 GLU A N 1
ATOM 650 C CA . GLU A 1 80 ? -17.167 -0.373 17.382 1.00 71.25 80 GLU A CA 1
ATOM 651 C C . GLU A 1 80 ? -17.599 0.840 16.544 1.00 71.25 80 GLU A C 1
ATOM 653 O O . GLU A 1 80 ? -17.796 1.912 17.109 1.00 71.25 80 GLU A O 1
ATOM 658 N N . ILE A 1 81 ? -17.769 0.688 15.225 1.00 65.94 81 ILE A N 1
ATOM 659 C CA . ILE A 1 81 ? -18.076 1.784 14.294 1.00 65.94 81 ILE A CA 1
ATOM 660 C C . ILE A 1 81 ? -19.562 2.179 14.422 1.00 65.94 81 ILE A C 1
ATOM 662 O O . ILE A 1 81 ? -20.429 1.363 14.105 1.00 65.94 81 ILE A O 1
ATOM 666 N N . PRO A 1 82 ? -19.893 3.418 14.838 1.00 61.47 82 PRO A N 1
ATOM 667 C CA . PRO A 1 82 ? -21.271 3.897 14.839 1.00 61.47 82 PRO A CA 1
ATOM 668 C C . PRO A 1 82 ? -21.796 4.000 13.405 1.00 61.47 82 PRO A C 1
ATOM 670 O O . PRO A 1 82 ? -21.146 4.597 12.548 1.00 61.47 82 PRO A O 1
ATOM 673 N N . ASN A 1 83 ? -22.996 3.477 13.159 1.00 57.31 83 ASN A N 1
ATOM 674 C CA . ASN A 1 83 ? -23.710 3.595 11.881 1.00 57.31 83 ASN A CA 1
ATOM 675 C C . ASN A 1 83 ? -24.464 4.937 11.764 1.00 57.31 83 ASN A C 1
ATOM 677 O O . ASN A 1 83 ? -25.508 5.036 11.125 1.00 57.31 83 ASN A O 1
ATOM 681 N N . ASP A 1 84 ? -23.955 5.977 12.422 1.00 51.03 84 ASP A N 1
ATOM 682 C CA . ASP A 1 84 ? -24.523 7.314 12.349 1.00 51.03 84 ASP A CA 1
ATOM 683 C C . ASP A 1 84 ? -24.005 7.963 11.069 1.00 51.03 84 ASP A C 1
ATOM 685 O O . ASP A 1 84 ? -22.804 8.198 10.951 1.00 51.03 84 ASP A O 1
ATOM 689 N N . GLY A 1 85 ? -24.891 8.269 10.117 1.00 53.12 85 GLY A N 1
ATOM 690 C CA . GLY A 1 85 ? -24.596 8.889 8.813 1.00 53.12 85 GLY A CA 1
ATOM 691 C C . GLY A 1 85 ? -23.966 10.295 8.856 1.00 53.12 85 GLY A C 1
ATOM 692 O O . GLY A 1 85 ? -24.151 11.089 7.937 1.00 53.12 85 GLY A O 1
ATOM 693 N N . LYS A 1 86 ? -23.237 10.633 9.923 1.00 57.28 86 LYS A N 1
ATOM 694 C CA . LYS A 1 86 ? -22.397 11.822 10.043 1.00 57.28 86 LYS A CA 1
ATOM 695 C C . LYS A 1 86 ? -21.121 11.654 9.213 1.00 57.28 86 LYS A C 1
ATOM 697 O O . LYS A 1 86 ? -20.596 10.545 9.101 1.00 57.28 86 LYS A O 1
ATOM 702 N N . PRO A 1 87 ? -20.570 12.754 8.670 1.00 56.38 87 PRO A N 1
ATOM 703 C CA . PRO A 1 87 ? -19.329 12.698 7.915 1.00 56.38 87 PRO A CA 1
ATOM 704 C C . PRO A 1 87 ? -18.213 12.110 8.781 1.00 56.38 87 PRO A C 1
ATOM 706 O O . PRO A 1 87 ? -17.946 12.581 9.891 1.00 56.38 87 PRO A O 1
ATOM 709 N N . ALA A 1 88 ? -17.574 11.077 8.239 1.00 60.41 88 ALA A N 1
ATOM 710 C CA . ALA A 1 88 ? -16.407 10.411 8.787 1.00 60.41 88 ALA A CA 1
ATOM 711 C C . ALA A 1 88 ? -15.337 11.434 9.204 1.00 60.41 88 ALA A C 1
ATOM 713 O O . ALA A 1 88 ? -14.645 12.015 8.366 1.00 60.41 88 ALA A O 1
ATOM 714 N N . ARG A 1 89 ? -15.194 11.678 10.512 1.00 75.88 89 ARG A N 1
ATOM 715 C CA . ARG A 1 89 ? -14.083 12.479 11.034 1.0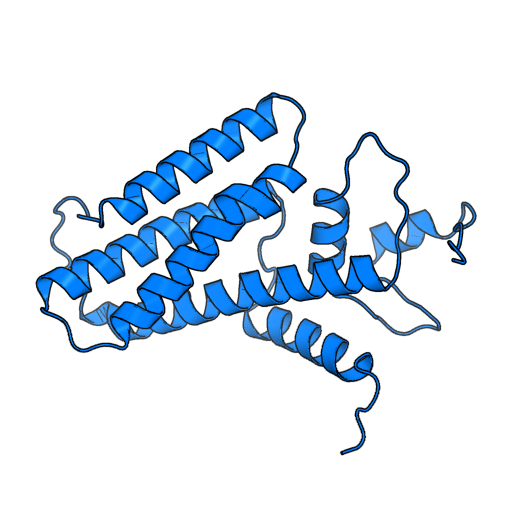0 75.88 89 ARG A CA 1
ATOM 716 C C . ARG A 1 89 ? -12.834 11.596 11.050 1.00 75.88 89 ARG A C 1
ATOM 718 O O . ARG A 1 89 ? -12.831 10.539 11.669 1.00 75.88 89 ARG A O 1
ATOM 725 N N . THR A 1 90 ? -11.791 12.036 10.360 1.00 84.38 90 THR A N 1
ATOM 726 C CA . THR A 1 90 ? -10.456 11.424 10.346 1.00 84.38 90 THR A CA 1
ATOM 727 C C . THR A 1 90 ? -9.446 12.360 11.006 1.00 84.38 90 THR A C 1
ATOM 729 O O . THR A 1 90 ? -9.690 13.565 11.132 1.00 84.38 90 THR A O 1
ATOM 732 N N . THR A 1 91 ? -8.317 11.804 11.437 1.00 87.62 91 THR A N 1
ATOM 733 C CA . THR A 1 91 ? -7.163 12.568 11.934 1.00 87.62 91 THR A CA 1
ATOM 734 C C . THR A 1 91 ? -6.612 13.504 10.851 1.00 87.62 91 THR A C 1
ATOM 736 O O . THR A 1 91 ? -6.728 13.214 9.658 1.00 87.62 91 THR A O 1
ATOM 739 N N . LEU A 1 92 ? -6.019 14.632 11.260 1.00 90.25 92 LEU A N 1
ATOM 740 C CA . LEU A 1 92 ? -5.422 15.604 10.335 1.00 90.25 92 LEU A CA 1
ATOM 741 C C . LEU A 1 92 ? -4.333 14.944 9.475 1.00 90.25 92 LEU A C 1
ATOM 743 O O . LEU A 1 92 ? -4.423 14.986 8.251 1.00 90.25 92 LEU A O 1
ATOM 747 N N . ASP A 1 93 ? -3.427 14.203 10.114 1.00 90.56 93 ASP A N 1
ATOM 748 C CA . ASP A 1 93 ? -2.340 13.463 9.462 1.00 90.56 93 ASP A CA 1
ATOM 749 C C . ASP A 1 93 ? -2.844 12.510 8.370 1.00 90.56 93 ASP A C 1
ATOM 751 O O . ASP A 1 93 ? -2.229 12.365 7.316 1.00 90.56 93 ASP A O 1
ATOM 755 N N . ALA A 1 94 ? -3.998 11.865 8.587 1.00 92.50 94 ALA A N 1
ATOM 756 C CA . ALA A 1 94 ? -4.584 10.972 7.593 1.00 92.50 94 ALA A CA 1
ATOM 757 C C . ALA A 1 94 ? -5.109 11.740 6.378 1.00 92.50 94 ALA A C 1
ATOM 759 O O . ALA A 1 94 ? -4.935 11.287 5.248 1.00 92.50 94 ALA A O 1
ATOM 760 N N . LYS A 1 95 ? -5.732 12.905 6.589 1.00 93.88 95 LYS A N 1
ATOM 761 C CA . LYS A 1 95 ? -6.206 13.757 5.489 1.00 93.88 95 LYS A CA 1
ATOM 762 C C . LYS A 1 95 ? -5.045 14.287 4.658 1.00 93.88 95 LYS A C 1
ATOM 764 O O . LYS A 1 95 ? -5.125 14.241 3.435 1.00 93.88 95 LYS A O 1
ATOM 769 N N . GLU A 1 96 ? -3.986 14.749 5.316 1.00 95.25 96 GLU A N 1
ATOM 770 C CA . GLU A 1 96 ? -2.771 15.239 4.659 1.00 95.25 96 GLU A CA 1
ATOM 771 C C . GLU A 1 96 ? -2.046 14.125 3.903 1.00 95.25 96 GLU A C 1
ATOM 773 O O . GLU A 1 96 ? -1.632 14.311 2.763 1.00 95.25 96 GLU A O 1
ATOM 778 N N . CYS A 1 97 ? -1.952 12.931 4.489 1.00 95.88 97 CYS A N 1
ATOM 779 C CA . CYS A 1 97 ? -1.375 11.775 3.815 1.00 95.88 97 CYS A CA 1
ATOM 780 C C . CYS A 1 97 ? -2.171 11.390 2.558 1.00 95.88 97 CYS A C 1
ATOM 782 O O . CYS A 1 97 ? -1.585 11.188 1.496 1.00 95.88 97 CYS A O 1
ATOM 784 N N . ILE A 1 98 ? -3.506 11.345 2.647 1.00 96.06 98 ILE A N 1
ATOM 785 C CA . ILE A 1 98 ? -4.379 11.034 1.505 1.00 96.06 98 ILE A CA 1
ATOM 786 C C . ILE A 1 98 ? -4.267 12.106 0.416 1.00 96.06 98 ILE A C 1
ATOM 788 O O . ILE A 1 98 ? -4.176 11.765 -0.763 1.00 96.06 98 ILE A O 1
ATOM 792 N N . SER A 1 99 ? -4.280 13.393 0.779 1.00 95.94 99 SER A N 1
ATOM 793 C CA . SER A 1 99 ? -4.162 14.477 -0.202 1.00 95.94 99 SER A CA 1
ATOM 794 C C . SER A 1 99 ? -2.793 14.466 -0.878 1.00 95.94 99 SER A C 1
ATOM 796 O O . SER A 1 99 ? -2.722 14.562 -2.101 1.00 95.94 99 SER A O 1
ATOM 798 N N . LYS A 1 100 ? -1.718 14.252 -0.112 1.00 96.12 100 LYS A N 1
ATOM 799 C CA . LYS A 1 100 ? -0.359 14.107 -0.635 1.00 96.12 100 LYS A CA 1
ATOM 800 C C . LYS A 1 100 ? -0.249 12.924 -1.593 1.00 96.12 100 LYS A C 1
ATOM 802 O O . LYS A 1 100 ? 0.251 13.102 -2.698 1.00 96.12 100 LYS A O 1
ATOM 807 N N . LEU A 1 101 ? -0.764 11.752 -1.209 1.00 96.56 101 LEU A N 1
ATOM 808 C CA . LEU A 1 101 ? -0.762 10.562 -2.061 1.00 96.56 101 LEU A CA 1
ATOM 809 C C . LEU A 1 101 ? -1.479 10.820 -3.385 1.00 96.56 101 LEU A C 1
ATOM 811 O O . LEU A 1 101 ? -0.929 10.514 -4.437 1.00 96.56 101 LEU A O 1
ATOM 815 N N . ARG A 1 102 ? -2.669 11.429 -3.349 1.00 95.88 102 ARG A N 1
ATOM 816 C CA . ARG A 1 102 ? -3.420 11.778 -4.564 1.00 95.88 102 ARG A CA 1
ATOM 817 C C . ARG A 1 102 ? -2.673 12.757 -5.453 1.00 95.88 102 ARG A C 1
ATOM 819 O O . ARG A 1 102 ? -2.576 12.526 -6.654 1.00 95.88 102 ARG A O 1
ATOM 826 N N . ASN A 1 103 ? -2.150 13.829 -4.867 1.00 95.12 103 ASN A N 1
ATOM 827 C CA . ASN A 1 103 ? -1.473 14.880 -5.614 1.00 95.12 103 ASN A CA 1
ATOM 828 C C . ASN A 1 103 ? -0.192 14.350 -6.261 1.00 95.12 103 ASN A C 1
ATOM 830 O O . ASN A 1 103 ? 0.007 14.540 -7.457 1.00 95.12 103 ASN A O 1
ATOM 834 N N . GLU A 1 104 ? 0.654 13.643 -5.506 1.00 94.00 104 GLU A N 1
ATOM 835 C CA . GLU A 1 104 ? 1.871 13.046 -6.059 1.00 94.00 104 GLU A CA 1
ATOM 836 C C . GLU A 1 104 ? 1.549 11.997 -7.120 1.00 94.00 104 GLU A C 1
ATOM 838 O O . GLU A 1 104 ? 2.180 11.997 -8.175 1.00 94.00 104 GLU A O 1
ATOM 843 N N . PHE A 1 105 ? 0.537 11.153 -6.890 1.00 93.62 105 PHE A N 1
ATOM 844 C CA . PHE A 1 105 ? 0.087 10.182 -7.882 1.00 93.62 105 PHE A CA 1
ATOM 845 C C . PHE A 1 105 ? -0.342 10.876 -9.178 1.00 93.62 105 PHE A C 1
ATOM 847 O O . PHE A 1 105 ? 0.146 10.530 -10.247 1.00 93.62 105 PHE A O 1
ATOM 854 N N . GLN A 1 106 ? -1.197 11.896 -9.095 1.00 92.62 106 GLN A N 1
ATOM 855 C CA . GLN A 1 106 ? -1.678 12.622 -10.268 1.00 92.62 106 GLN A CA 1
ATOM 856 C C . GLN A 1 106 ? -0.540 13.331 -11.007 1.00 92.62 106 GLN A C 1
ATOM 858 O O . GLN A 1 106 ? -0.438 13.194 -12.224 1.00 92.62 106 GLN A O 1
ATOM 863 N N . VAL A 1 107 ? 0.325 14.057 -10.295 1.00 92.12 107 VAL A N 1
ATOM 864 C CA . VAL A 1 107 ? 1.443 14.795 -10.901 1.00 92.12 107 VAL A CA 1
ATOM 865 C C . VAL A 1 107 ? 2.402 13.833 -11.600 1.00 92.12 107 VAL A C 1
ATOM 867 O O . VAL A 1 107 ? 2.714 14.029 -12.770 1.00 92.12 107 VAL A O 1
ATOM 870 N N . LYS A 1 108 ? 2.827 12.760 -10.923 1.00 89.81 108 LYS A N 1
ATOM 871 C CA . LYS A 1 108 ? 3.801 11.807 -11.475 1.00 89.81 108 LYS A CA 1
ATOM 872 C C . LYS A 1 108 ? 3.228 10.934 -12.586 1.00 89.81 108 LYS A C 1
ATOM 874 O O . LYS A 1 108 ? 3.947 10.611 -13.526 1.00 89.81 108 LYS A O 1
ATOM 879 N N . MET A 1 109 ? 1.944 10.583 -12.521 1.00 87.44 109 MET A N 1
ATOM 880 C CA . MET A 1 109 ? 1.288 9.860 -13.613 1.00 87.44 109 MET A CA 1
ATOM 881 C C . MET A 1 109 ? 1.018 10.754 -14.832 1.00 87.44 109 MET A C 1
ATOM 883 O O . MET A 1 109 ? 1.020 10.246 -15.946 1.00 87.44 109 MET A O 1
ATOM 887 N N . SER A 1 110 ? 0.815 12.064 -14.647 1.00 87.62 110 SER A N 1
ATOM 888 C CA . SER A 1 110 ? 0.549 12.994 -15.760 1.00 87.62 110 SER A CA 1
ATOM 889 C C . SER A 1 110 ? 1.814 13.477 -16.474 1.00 87.62 110 SER A C 1
ATOM 891 O O . SER A 1 110 ? 1.738 13.830 -17.645 1.00 87.62 110 SER A O 1
ATOM 893 N N . ASP A 1 111 ? 2.953 13.519 -15.780 1.00 82.12 111 ASP A N 1
ATOM 894 C CA . ASP A 1 111 ? 4.231 13.986 -16.334 1.00 82.12 111 ASP A CA 1
ATOM 895 C C . ASP A 1 111 ? 4.903 12.900 -17.192 1.00 82.12 111 ASP A C 1
ATOM 897 O O . ASP A 1 111 ? 5.084 13.052 -18.400 1.00 82.12 111 ASP A O 1
ATOM 901 N N . ASP A 1 112 ? 5.234 11.759 -16.579 1.00 81.00 112 ASP A N 1
ATOM 902 C CA . ASP A 1 112 ? 6.039 10.724 -17.226 1.00 81.00 112 ASP A CA 1
ATOM 903 C C . ASP A 1 112 ? 5.682 9.290 -16.806 1.00 81.00 112 ASP A C 1
ATOM 905 O O . ASP A 1 112 ? 6.472 8.380 -17.046 1.00 81.00 112 ASP A O 1
ATOM 909 N N . LEU A 1 113 ? 4.513 9.063 -16.195 1.00 81.81 113 LEU A N 1
ATOM 910 C CA . LEU A 1 113 ? 4.141 7.764 -15.614 1.00 81.81 113 LEU A CA 1
ATOM 911 C C . LEU A 1 113 ? 5.213 7.235 -14.642 1.00 81.81 113 LEU A C 1
ATOM 913 O O . LEU A 1 113 ? 5.474 6.032 -14.593 1.00 81.81 113 LEU A O 1
ATOM 917 N N . SER A 1 114 ? 5.848 8.118 -13.859 1.00 82.88 114 SER A N 1
ATOM 918 C CA . SER A 1 114 ? 6.890 7.738 -12.896 1.00 82.88 114 SER A CA 1
ATOM 919 C C . SER A 1 114 ? 6.314 7.088 -11.637 1.00 82.88 114 SER A C 1
ATOM 921 O O . SER A 1 114 ? 6.295 7.626 -10.527 1.00 82.88 114 SER A O 1
ATOM 923 N N . THR A 1 115 ? 5.876 5.854 -11.828 1.00 85.88 115 THR A N 1
ATOM 924 C CA . THR A 1 115 ? 5.430 4.889 -10.822 1.00 85.88 115 THR A CA 1
ATOM 925 C C . THR A 1 115 ? 6.476 4.642 -9.739 1.00 85.88 115 THR A C 1
ATOM 927 O O . THR A 1 115 ? 6.118 4.497 -8.572 1.00 85.88 115 THR A O 1
ATOM 930 N N . SER A 1 116 ? 7.769 4.657 -10.077 1.00 87.12 116 SER A N 1
ATOM 931 C CA . 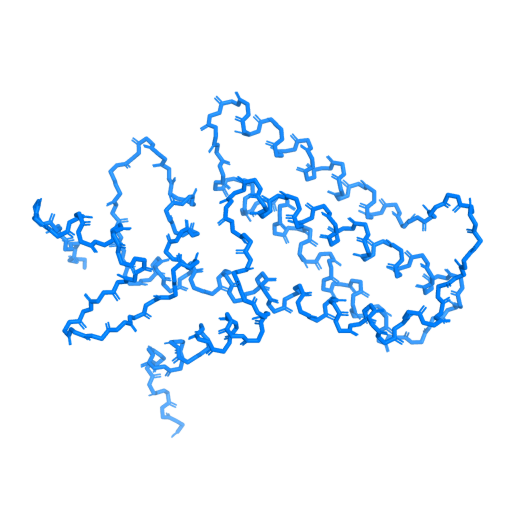SER A 1 116 ? 8.842 4.439 -9.097 1.00 87.12 116 SER A CA 1
ATOM 932 C C . SER A 1 116 ? 8.887 5.506 -8.000 1.00 87.12 116 SER A C 1
ATOM 934 O O . SER A 1 116 ? 9.006 5.189 -6.811 1.00 87.12 116 SER A O 1
ATOM 936 N N . LEU A 1 117 ? 8.725 6.777 -8.381 1.00 87.94 117 LEU A N 1
ATOM 937 C CA . LEU A 1 117 ? 8.718 7.892 -7.433 1.00 87.94 117 LEU A CA 1
ATOM 938 C C . LEU A 1 117 ? 7.480 7.860 -6.534 1.00 87.94 117 LEU A C 1
ATOM 940 O O . LEU A 1 117 ? 7.572 8.165 -5.350 1.00 87.94 117 LEU A O 1
ATOM 944 N N . ILE A 1 118 ? 6.337 7.432 -7.073 1.00 90.88 118 ILE A N 1
ATOM 945 C CA . ILE A 1 118 ? 5.104 7.252 -6.299 1.00 90.88 118 ILE A CA 1
ATOM 946 C C . ILE A 1 118 ? 5.291 6.141 -5.258 1.00 90.88 118 ILE A C 1
ATOM 948 O O . ILE A 1 118 ? 4.988 6.342 -4.080 1.00 90.88 118 ILE A O 1
ATOM 952 N N . LEU A 1 119 ? 5.792 4.976 -5.690 1.00 90.44 119 LEU A N 1
ATOM 953 C CA . LEU A 1 119 ? 5.932 3.778 -4.858 1.00 90.44 119 LEU A CA 1
ATOM 954 C C . LEU A 1 119 ? 6.945 3.968 -3.724 1.00 90.44 119 LEU A C 1
ATOM 956 O O . LEU A 1 119 ? 6.702 3.504 -2.612 1.00 90.44 119 LEU A O 1
ATOM 960 N N . THR A 1 120 ? 8.054 4.665 -3.985 1.00 89.19 120 THR A N 1
ATOM 961 C CA . 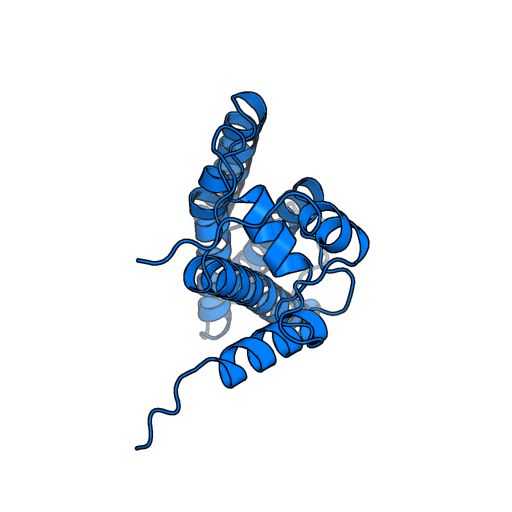THR A 1 120 ? 9.084 4.957 -2.972 1.00 89.19 120 THR A CA 1
ATOM 962 C C . THR A 1 120 ? 8.784 6.207 -2.133 1.00 89.19 120 THR A C 1
ATOM 964 O O . THR A 1 120 ? 9.349 6.351 -1.050 1.00 89.19 120 THR A O 1
ATOM 967 N N . GLY A 1 121 ? 7.884 7.079 -2.602 1.00 92.75 121 GLY A N 1
ATOM 968 C CA . GLY A 1 121 ? 7.460 8.319 -1.948 1.00 92.75 121 GLY A CA 1
ATOM 969 C C . GLY A 1 121 ? 6.135 8.184 -1.194 1.00 92.75 121 GLY A C 1
ATOM 970 O O . GLY A 1 121 ? 6.023 7.407 -0.242 1.00 92.75 121 GLY A O 1
ATOM 971 N N . ALA A 1 122 ? 5.118 8.961 -1.594 1.00 94.31 122 ALA A N 1
ATOM 972 C CA . ALA A 1 122 ? 3.858 9.060 -0.854 1.00 94.31 122 ALA A CA 1
ATOM 973 C C . ALA A 1 122 ? 3.143 7.722 -0.605 1.00 94.31 122 ALA A C 1
ATOM 975 O O . ALA A 1 122 ? 2.460 7.587 0.412 1.00 94.31 122 ALA A O 1
ATOM 976 N N . PHE A 1 123 ? 3.298 6.724 -1.481 1.00 95.38 123 PHE A N 1
ATOM 977 C CA . PHE A 1 123 ? 2.691 5.410 -1.272 1.00 95.38 123 PHE A CA 1
ATOM 978 C C . PHE A 1 123 ? 3.308 4.674 -0.075 1.00 95.38 123 PHE A C 1
ATOM 980 O O . PHE A 1 123 ? 2.586 4.162 0.783 1.00 95.38 123 PHE A O 1
ATOM 987 N N . LEU A 1 124 ? 4.640 4.667 0.029 1.00 94.94 124 LEU A N 1
ATOM 988 C CA . LEU A 1 124 ? 5.342 4.071 1.163 1.00 94.94 124 LEU A CA 1
ATOM 989 C C . LEU A 1 124 ? 5.023 4.811 2.470 1.00 94.94 124 LEU A C 1
ATOM 991 O O . LEU A 1 124 ? 4.807 4.172 3.501 1.00 94.94 124 LEU A O 1
ATOM 995 N N . GLU A 1 125 ? 4.934 6.141 2.430 1.00 95.94 125 GLU A N 1
ATOM 996 C CA . GLU A 1 125 ? 4.540 6.943 3.595 1.00 95.94 125 GLU A CA 1
ATOM 997 C C . GLU A 1 125 ? 3.108 6.632 4.061 1.00 95.94 125 GLU A C 1
ATOM 999 O O . GLU A 1 125 ? 2.861 6.520 5.263 1.00 95.94 125 GLU A O 1
ATOM 1004 N N . ALA A 1 126 ? 2.176 6.386 3.134 1.00 97.00 126 ALA A N 1
ATOM 1005 C CA . ALA A 1 126 ? 0.826 5.945 3.479 1.00 97.00 126 ALA A CA 1
ATOM 1006 C C . ALA A 1 126 ? 0.821 4.581 4.189 1.00 97.00 126 ALA A C 1
ATOM 1008 O O . ALA A 1 126 ? 0.125 4.412 5.192 1.00 97.00 126 ALA A O 1
ATOM 1009 N N . LEU A 1 127 ? 1.632 3.620 3.734 1.00 96.88 127 LEU A N 1
ATOM 1010 C CA . LEU A 1 127 ? 1.766 2.312 4.393 1.00 96.88 127 LEU A CA 1
ATOM 1011 C C . LEU A 1 127 ? 2.394 2.419 5.787 1.00 96.88 127 LEU A C 1
ATOM 1013 O O . LEU A 1 127 ? 1.939 1.762 6.727 1.00 96.88 127 LEU A O 1
ATOM 1017 N N . LYS A 1 128 ? 3.409 3.274 5.955 1.00 96.62 128 LYS A N 1
ATOM 1018 C CA . LYS A 1 128 ? 3.991 3.565 7.273 1.00 96.62 128 LYS A CA 1
ATOM 1019 C C . LYS A 1 128 ? 2.948 4.165 8.211 1.00 96.62 128 LYS A C 1
ATOM 1021 O O . LYS A 1 128 ? 2.847 3.733 9.358 1.00 96.62 128 LYS A O 1
ATOM 1026 N N . LEU A 1 129 ? 2.128 5.099 7.723 1.00 96.62 129 LEU A N 1
ATOM 1027 C CA . LEU A 1 129 ? 1.045 5.682 8.512 1.00 96.62 129 LEU A CA 1
ATOM 1028 C C . LEU A 1 129 ? 0.002 4.629 8.912 1.00 96.62 129 LEU A C 1
ATOM 1030 O O . LEU A 1 129 ? -0.410 4.609 10.069 1.00 96.62 129 LEU A O 1
ATOM 1034 N N . VAL A 1 130 ? -0.373 3.713 8.013 1.00 96.50 130 VAL A N 1
ATOM 1035 C CA . VAL A 1 130 ? -1.249 2.571 8.340 1.00 96.50 130 VAL A CA 1
ATOM 1036 C C . VAL A 1 130 ? -0.672 1.760 9.501 1.00 96.50 130 VAL A C 1
ATOM 1038 O O . VAL A 1 130 ? -1.365 1.539 10.494 1.00 96.50 130 VAL A O 1
ATOM 1041 N N . ASN A 1 131 ? 0.603 1.376 9.427 1.00 96.38 131 ASN A N 1
ATOM 1042 C CA . ASN A 1 131 ? 1.264 0.624 10.495 1.00 96.38 131 ASN A CA 1
ATOM 1043 C C . ASN A 1 131 ? 1.319 1.405 11.818 1.00 96.38 131 ASN A C 1
ATOM 1045 O O . ASN A 1 131 ? 1.039 0.845 12.881 1.00 96.38 131 ASN A O 1
ATOM 1049 N N . ASN A 1 132 ? 1.584 2.711 11.769 1.00 95.81 132 ASN A N 1
ATOM 1050 C CA . ASN A 1 132 ? 1.557 3.571 12.951 1.00 95.81 132 ASN A CA 1
ATOM 1051 C C . ASN A 1 132 ? 0.160 3.611 13.588 1.00 95.81 132 ASN A C 1
ATOM 1053 O O . ASN A 1 132 ? 0.032 3.386 14.793 1.00 95.81 132 ASN A O 1
ATOM 1057 N N . LEU A 1 133 ? -0.898 3.804 12.795 1.00 94.12 133 LEU A N 1
ATOM 1058 C CA . LEU A 1 133 ? -2.283 3.789 13.279 1.00 94.12 133 LEU A CA 1
ATOM 1059 C C . LEU A 1 133 ? -2.659 2.423 13.878 1.00 94.12 133 LEU A C 1
ATOM 1061 O O . LEU A 1 133 ? -3.284 2.372 14.938 1.00 94.12 133 LEU A O 1
ATOM 1065 N N . LEU A 1 134 ? -2.212 1.315 13.279 1.00 94.00 134 LEU A N 1
ATOM 1066 C CA . LEU A 1 134 ? -2.385 -0.027 13.847 1.00 94.00 134 LEU A CA 1
ATOM 1067 C C . LEU A 1 134 ? -1.708 -0.165 15.214 1.00 94.00 134 LEU A C 1
ATOM 1069 O O . LEU A 1 134 ? -2.296 -0.723 16.141 1.00 94.00 134 LEU A O 1
ATOM 1073 N N . THR A 1 135 ? -0.499 0.377 15.386 1.00 93.25 135 THR A N 1
ATOM 1074 C CA . THR A 1 135 ? 0.167 0.370 16.700 1.00 93.25 135 THR A CA 1
ATOM 1075 C C . THR A 1 135 ? -0.570 1.229 17.730 1.00 93.25 135 THR A C 1
ATOM 1077 O O . THR A 1 135 ? -0.632 0.858 18.903 1.00 93.25 135 THR A O 1
ATOM 1080 N N . MET A 1 136 ? -1.184 2.340 17.308 1.00 90.38 136 MET A N 1
ATOM 1081 C CA . MET A 1 136 ? -2.006 3.185 18.177 1.00 90.38 136 MET A CA 1
ATOM 1082 C C . MET A 1 136 ? -3.268 2.458 18.650 1.00 90.38 136 MET A C 1
ATOM 1084 O O . MET A 1 136 ? -3.624 2.583 19.819 1.00 90.38 136 MET A O 1
ATOM 1088 N N . LEU A 1 137 ? -3.900 1.649 17.791 1.00 89.12 137 LEU A N 1
ATOM 1089 C CA . LEU A 1 137 ? -5.089 0.858 18.142 1.00 89.12 137 LEU A CA 1
ATOM 1090 C C . LEU A 1 137 ? -4.814 -0.254 19.162 1.00 89.12 137 LEU A C 1
ATOM 1092 O O . LEU A 1 137 ? -5.724 -0.641 19.899 1.00 89.12 137 LEU A O 1
ATOM 1096 N N . LYS A 1 138 ? -3.569 -0.743 19.241 1.00 87.56 138 LYS A N 1
ATOM 1097 C CA . LYS A 1 138 ? -3.132 -1.698 20.274 1.00 87.56 138 LYS A CA 1
ATOM 1098 C C . LYS A 1 138 ? -3.005 -1.050 21.659 1.00 87.56 138 LYS A C 1
ATOM 1100 O O . LYS A 1 138 ? -3.023 -1.756 22.663 1.00 87.56 138 LYS A O 1
ATOM 1105 N N . LYS A 1 139 ? -2.872 0.279 21.734 1.00 87.94 139 LYS A N 1
ATOM 1106 C CA . LYS A 1 139 ? -2.777 1.023 22.998 1.00 87.94 139 LYS A CA 1
ATOM 1107 C C . LYS A 1 139 ? -4.174 1.355 23.530 1.00 87.94 139 LYS A C 1
ATOM 1109 O O . LYS A 1 139 ? -5.114 1.582 22.770 1.00 87.94 139 LYS A O 1
ATOM 1114 N N . LYS A 1 140 ? -4.311 1.433 24.857 1.00 80.25 140 LYS A N 1
ATOM 1115 C CA . LYS A 1 140 ? -5.550 1.896 25.498 1.00 80.25 140 LYS A CA 1
ATOM 1116 C C . LYS A 1 140 ? -5.737 3.388 25.201 1.00 80.25 140 LYS A C 1
ATOM 1118 O O . LYS A 1 140 ? -4.859 4.188 25.507 1.00 80.25 140 LYS A O 1
ATOM 1123 N N . GLN A 1 141 ? -6.866 3.754 24.599 1.00 80.00 141 GLN A N 1
ATOM 1124 C CA . GLN A 1 141 ? -7.189 5.131 24.210 1.00 80.00 141 GLN A CA 1
ATOM 1125 C C . GLN A 1 141 ? -8.631 5.481 24.574 1.00 80.00 141 GLN A C 1
ATOM 1127 O O . GLN A 1 141 ? -9.459 4.598 24.810 1.00 80.00 141 GLN A O 1
ATOM 1132 N N . GLN A 1 142 ? -8.942 6.779 24.594 1.00 84.50 142 GLN A N 1
ATOM 1133 C CA . GLN A 1 142 ? -10.320 7.243 24.724 1.00 84.50 142 GLN A CA 1
ATOM 1134 C C . GLN A 1 142 ? -11.154 6.768 23.524 1.00 84.50 142 GLN A C 1
ATOM 1136 O O . GLN A 1 142 ? -10.686 6.788 22.384 1.00 84.50 142 GLN A O 1
ATOM 1141 N N . LYS A 1 143 ? -12.414 6.385 23.770 1.00 84.56 143 LYS A N 1
ATOM 1142 C CA . LYS A 1 143 ? -13.325 5.831 22.750 1.00 84.56 143 LYS A CA 1
ATOM 1143 C C . LYS A 1 143 ? -13.429 6.722 21.505 1.00 84.56 143 LYS A C 1
ATOM 1145 O O . LYS A 1 143 ? -13.368 6.219 20.391 1.00 84.56 143 LYS A O 1
ATOM 1150 N N . GLN A 1 144 ? -13.527 8.041 21.682 1.00 83.62 144 GLN A N 1
ATOM 1151 C CA . GLN A 1 144 ? -13.618 8.993 20.567 1.00 83.62 144 GLN A CA 1
ATOM 1152 C C . GLN A 1 144 ? -12.349 9.013 19.702 1.00 83.62 144 GLN A C 1
ATOM 1154 O O . GLN A 1 144 ? -12.442 8.980 18.479 1.00 83.62 144 GLN A O 1
ATOM 1159 N N . GLN A 1 145 ? -11.166 9.015 20.321 1.00 85.56 145 GLN A N 1
ATOM 1160 C CA . GLN A 1 145 ? -9.892 9.000 19.599 1.00 85.56 145 GLN A CA 1
ATOM 1161 C C . GLN A 1 145 ? -9.698 7.687 18.835 1.00 85.56 145 GLN A C 1
ATOM 1163 O O . GLN A 1 145 ? -9.309 7.701 17.670 1.00 85.56 145 GLN A O 1
ATOM 1168 N N . ARG A 1 146 ? -10.057 6.559 19.457 1.00 88.19 146 ARG A N 1
ATOM 1169 C CA . ARG A 1 146 ? -10.021 5.239 18.820 1.00 88.19 146 ARG A CA 1
ATOM 1170 C C . ARG A 1 146 ? -10.902 5.186 17.568 1.00 88.19 146 ARG A C 1
ATOM 1172 O O . ARG A 1 146 ? -10.452 4.694 16.539 1.00 88.19 146 ARG A O 1
ATOM 1179 N N . LEU A 1 147 ? -12.107 5.762 17.619 1.00 88.38 147 LEU A N 1
ATOM 1180 C CA . LEU A 1 147 ? -12.997 5.865 16.455 1.00 88.38 147 LEU A CA 1
ATOM 1181 C C . LEU A 1 147 ? -12.396 6.697 15.315 1.00 88.38 147 LEU A C 1
ATOM 1183 O O . LEU A 1 147 ? -12.479 6.285 14.159 1.00 88.38 147 LEU A O 1
ATOM 1187 N N . LEU A 1 148 ? -11.753 7.829 15.626 1.00 89.94 148 LEU A N 1
ATOM 1188 C CA . LEU A 1 148 ? -11.057 8.643 14.620 1.00 89.94 148 LEU A CA 1
ATOM 1189 C C . LEU A 1 148 ? -9.930 7.854 13.942 1.00 89.94 148 LEU A C 1
ATOM 1191 O O . LEU A 1 148 ? -9.790 7.915 12.724 1.00 89.94 148 LEU A O 1
ATOM 1195 N N . VAL A 1 149 ? -9.153 7.090 14.717 1.00 91.56 149 VAL A N 1
ATOM 1196 C CA . VAL A 1 149 ? -8.064 6.250 14.196 1.00 91.56 149 VAL A CA 1
ATOM 1197 C C . VAL A 1 149 ? -8.607 5.138 13.295 1.00 91.56 149 VAL A C 1
ATOM 1199 O O . VAL A 1 149 ? -8.072 4.937 12.206 1.00 91.56 149 VAL A O 1
ATOM 1202 N N . ILE A 1 150 ? -9.690 4.458 13.692 1.00 90.94 150 ILE A N 1
ATOM 1203 C CA . ILE A 1 150 ? -10.357 3.435 12.864 1.00 90.94 150 ILE A CA 1
ATOM 1204 C C . ILE A 1 150 ? -10.822 4.036 11.533 1.00 90.94 150 ILE A C 1
ATOM 1206 O O . ILE A 1 150 ? -10.592 3.456 10.469 1.00 90.94 150 ILE A O 1
ATOM 1210 N N . GLN A 1 151 ? -11.444 5.215 11.573 1.00 91.25 151 GLN A N 1
ATOM 1211 C CA . GLN A 1 151 ? -11.928 5.871 10.364 1.00 91.25 151 GLN A CA 1
ATOM 1212 C C . GLN A 1 151 ? -10.775 6.326 9.459 1.00 91.25 151 GLN A C 1
ATOM 1214 O O . GLN A 1 151 ? -10.838 6.123 8.247 1.00 91.25 151 GLN A O 1
ATOM 1219 N N . SER A 1 152 ? -9.699 6.877 10.031 1.00 93.38 152 SER A N 1
ATOM 1220 C CA . SER A 1 152 ? -8.472 7.206 9.293 1.00 93.38 152 SER A CA 1
ATOM 1221 C C . SER A 1 152 ? -7.888 5.979 8.599 1.00 93.38 152 SER A C 1
ATOM 1223 O O . SER A 1 152 ? -7.561 6.035 7.416 1.00 93.38 152 SER A O 1
ATOM 1225 N N . LEU A 1 153 ? -7.805 4.855 9.315 1.00 94.06 153 LEU A N 1
ATOM 1226 C CA . LEU A 1 153 ? -7.283 3.595 8.798 1.00 94.06 153 LEU A CA 1
ATOM 1227 C C . LEU A 1 153 ? -8.097 3.100 7.590 1.00 94.06 153 LEU A C 1
ATOM 1229 O O . LEU A 1 153 ? -7.522 2.709 6.573 1.00 94.06 153 LEU A O 1
ATOM 1233 N N . LYS A 1 154 ? -9.432 3.177 7.672 1.00 93.06 154 LYS A N 1
ATOM 1234 C CA . LYS A 1 154 ? -10.350 2.800 6.587 1.00 93.06 154 LYS A CA 1
ATOM 1235 C C . LYS A 1 154 ? -10.163 3.668 5.339 1.00 93.06 154 LYS A C 1
ATOM 1237 O O . LYS A 1 154 ? -10.090 3.131 4.234 1.00 93.06 154 LYS A O 1
ATOM 1242 N N . GLU A 1 155 ? -10.071 4.987 5.506 1.00 93.94 155 GLU A N 1
ATOM 1243 C CA . GLU A 1 155 ? -9.905 5.913 4.379 1.00 93.94 155 GLU A CA 1
ATOM 1244 C C . GLU A 1 155 ? -8.528 5.777 3.715 1.00 93.94 155 GLU A C 1
ATOM 1246 O O . GLU A 1 155 ? -8.453 5.701 2.488 1.00 93.94 155 GLU A O 1
ATOM 1251 N N . ILE A 1 156 ? -7.446 5.664 4.496 1.00 95.25 156 ILE A N 1
ATOM 1252 C CA . ILE A 1 156 ? -6.099 5.467 3.935 1.00 95.25 156 ILE A CA 1
ATOM 1253 C C . ILE A 1 156 ? -6.026 4.127 3.202 1.00 95.25 156 ILE A C 1
ATOM 1255 O O . ILE A 1 156 ? -5.548 4.079 2.071 1.00 95.25 156 ILE A O 1
ATOM 1259 N N . LYS A 1 157 ? -6.554 3.046 3.796 1.00 94.50 157 LYS A N 1
ATOM 1260 C CA . LYS A 1 157 ? -6.615 1.737 3.136 1.00 94.50 157 LYS A CA 1
ATOM 1261 C C . LYS A 1 157 ? -7.327 1.825 1.787 1.00 94.50 157 LYS A C 1
ATOM 1263 O O . LYS A 1 157 ? -6.826 1.294 0.798 1.00 94.50 157 LYS A O 1
ATOM 1268 N N . LYS A 1 158 ? -8.489 2.484 1.748 1.00 93.56 158 LYS A N 1
ATOM 1269 C CA . LYS A 1 158 ? -9.264 2.672 0.517 1.00 93.56 158 LYS A CA 1
ATOM 1270 C C . LYS A 1 158 ? -8.436 3.385 -0.548 1.00 93.56 158 LYS A C 1
ATOM 1272 O O . LYS A 1 158 ? -8.478 2.987 -1.706 1.00 93.56 158 LYS A O 1
ATOM 1277 N N . GLU A 1 159 ? -7.683 4.413 -0.169 1.00 95.12 159 GLU A N 1
ATOM 1278 C CA . GLU A 1 159 ? -6.852 5.153 -1.116 1.00 95.12 159 GLU A CA 1
ATOM 1279 C C . GLU A 1 159 ? -5.658 4.336 -1.623 1.00 95.12 159 GLU A C 1
ATOM 1281 O O . GLU A 1 159 ? -5.437 4.261 -2.830 1.00 95.12 159 GLU A O 1
ATOM 1286 N N . VAL A 1 160 ? -4.950 3.641 -0.728 1.00 95.06 160 VAL A N 1
ATOM 1287 C CA . VAL A 1 160 ? -3.857 2.719 -1.080 1.00 95.06 160 VAL A CA 1
ATOM 1288 C C . VAL A 1 160 ? -4.343 1.644 -2.056 1.00 95.06 160 VAL A C 1
ATOM 1290 O O . VAL A 1 160 ? -3.666 1.350 -3.040 1.00 95.06 160 VAL A O 1
ATOM 1293 N N . MET A 1 161 ? -5.538 1.088 -1.835 1.00 93.19 161 MET A N 1
ATOM 1294 C CA . MET A 1 161 ? -6.120 0.085 -2.731 1.00 93.19 161 MET A CA 1
ATOM 1295 C C . MET A 1 161 ? -6.427 0.626 -4.130 1.00 93.19 161 MET A C 1
ATOM 1297 O O . MET A 1 161 ? -6.234 -0.109 -5.093 1.00 93.19 161 MET A O 1
ATOM 1301 N N . LYS A 1 162 ? -6.866 1.884 -4.266 1.00 93.62 162 LYS A N 1
ATOM 1302 C CA . LYS A 1 162 ? -7.076 2.500 -5.588 1.00 93.62 162 LYS A CA 1
ATOM 1303 C C . LYS A 1 162 ? -5.766 2.665 -6.348 1.00 93.62 162 LYS A C 1
ATOM 1305 O O . LYS A 1 162 ? -5.720 2.397 -7.539 1.00 93.62 162 LYS A O 1
ATOM 1310 N N . VAL A 1 163 ? -4.702 3.090 -5.663 1.00 93.31 163 VAL A N 1
ATOM 1311 C CA . VAL A 1 163 ? -3.377 3.208 -6.286 1.00 93.31 163 VAL A CA 1
ATOM 1312 C C . VAL A 1 163 ? -2.909 1.839 -6.780 1.00 93.31 163 VAL A C 1
ATOM 1314 O O . VAL A 1 163 ? -2.498 1.712 -7.927 1.00 93.31 163 VAL A O 1
ATOM 1317 N N . LEU A 1 164 ? -3.036 0.797 -5.955 1.00 92.56 164 LEU A N 1
ATOM 1318 C CA . LEU A 1 164 ? -2.683 -0.567 -6.359 1.00 92.56 164 LEU A CA 1
ATOM 1319 C C . LEU A 1 164 ? -3.520 -1.078 -7.537 1.00 92.56 164 LEU A C 1
ATOM 1321 O O . LEU A 1 164 ? -2.975 -1.760 -8.399 1.00 92.56 164 LEU A O 1
ATOM 1325 N N . ASP A 1 165 ? -4.806 -0.738 -7.586 1.00 91.88 165 ASP A N 1
ATOM 1326 C CA . ASP A 1 165 ? -5.704 -1.074 -8.694 1.00 91.88 165 ASP A CA 1
ATOM 1327 C C . ASP A 1 165 ? -5.232 -0.468 -10.017 1.00 91.88 165 ASP A C 1
ATOM 1329 O O . ASP A 1 165 ? -4.979 -1.192 -10.977 1.00 91.88 165 ASP A O 1
ATOM 1333 N N . VAL A 1 166 ? -4.975 0.844 -10.032 1.00 91.56 166 VAL A N 1
ATOM 1334 C CA . VAL A 1 166 ? -4.472 1.541 -11.226 1.00 91.56 166 VAL A CA 1
ATOM 1335 C C . VAL A 1 166 ? -3.117 0.988 -11.678 1.00 91.56 166 VAL A C 1
ATOM 1337 O O . VAL A 1 166 ? -2.861 0.873 -12.874 1.00 91.56 166 VAL A O 1
ATOM 1340 N N . LEU A 1 167 ? -2.250 0.605 -10.738 1.00 89.75 167 LEU A N 1
ATOM 1341 C CA . LEU A 1 167 ? -0.939 0.021 -11.040 1.00 89.75 167 LEU A CA 1
ATOM 1342 C C . LEU A 1 167 ? -0.998 -1.468 -11.430 1.00 89.75 167 LEU A C 1
ATOM 1344 O O . LEU A 1 167 ? 0.044 -2.080 -11.677 1.00 89.75 167 LEU A O 1
ATOM 1348 N N . GLY A 1 168 ? -2.184 -2.084 -11.457 1.00 88.25 168 GLY A N 1
ATOM 1349 C CA . GLY A 1 168 ? -2.342 -3.514 -11.730 1.00 88.25 168 GLY A CA 1
ATOM 1350 C C . GLY A 1 168 ? -1.704 -4.406 -10.660 1.00 88.25 168 GLY A C 1
ATOM 1351 O O . GLY A 1 168 ? -1.370 -5.562 -10.921 1.00 88.25 168 GLY A O 1
ATOM 1352 N N . LEU A 1 169 ? -1.503 -3.878 -9.455 1.00 88.00 169 LEU A N 1
ATOM 1353 C CA . LEU A 1 169 ? -0.960 -4.563 -8.286 1.00 88.00 169 LEU A CA 1
ATOM 1354 C C . LEU A 1 169 ? -2.062 -4.918 -7.285 1.00 88.00 169 LEU A C 1
ATOM 1356 O O . LEU A 1 169 ? -1.811 -4.956 -6.085 1.00 88.00 169 LEU A O 1
ATOM 1360 N N . GLN A 1 170 ? -3.289 -5.165 -7.740 1.00 79.44 170 GLN A N 1
ATOM 1361 C CA . GLN A 1 170 ? -4.272 -5.792 -6.868 1.00 79.44 170 GLN A CA 1
ATOM 1362 C C . GLN A 1 170 ? -3.903 -7.259 -6.608 1.00 79.44 170 GLN A C 1
ATOM 1364 O O . GLN A 1 170 ? -3.409 -7.948 -7.510 1.00 79.44 170 GLN A O 1
ATOM 1369 N N . PRO A 1 171 ? -4.132 -7.756 -5.383 1.00 65.62 171 PRO A N 1
ATOM 1370 C CA . PRO A 1 171 ? -3.904 -9.155 -5.081 1.00 65.62 171 PRO A CA 1
ATOM 1371 C C . PRO A 1 171 ? -4.951 -9.998 -5.832 1.00 65.62 171 PRO A C 1
ATOM 1373 O O . PRO A 1 171 ? -6.144 -9.746 -5.673 1.00 65.62 171 PRO A O 1
ATOM 1376 N N . PRO A 1 172 ? -4.542 -10.993 -6.640 1.00 53.38 172 PRO A N 1
ATOM 1377 C CA . PRO A 1 172 ? -5.474 -11.859 -7.363 1.00 53.38 172 PRO A CA 1
ATOM 1378 C C . PRO A 1 172 ? -6.182 -12.871 -6.443 1.00 53.38 172 PRO A C 1
ATOM 1380 O O . PRO A 1 172 ? -7.225 -13.398 -6.816 1.00 53.38 172 PRO A O 1
ATOM 1383 N N . CYS A 1 173 ? -5.635 -13.117 -5.244 1.00 53.06 173 CYS A N 1
ATOM 1384 C CA . CYS A 1 173 ? -6.133 -14.059 -4.236 1.00 53.06 173 CYS A CA 1
ATOM 1385 C C . CYS A 1 173 ? -6.039 -13.463 -2.816 1.00 53.06 173 CYS A C 1
ATOM 1387 O O . CYS A 1 173 ? -5.572 -12.338 -2.634 1.00 53.06 173 CYS A O 1
ATOM 1389 N N . SER A 1 174 ? -6.448 -14.224 -1.790 1.00 61.34 174 SER A N 1
ATOM 1390 C CA . SER A 1 174 ? -6.312 -13.837 -0.375 1.00 61.34 174 SER A CA 1
ATOM 1391 C C . SER A 1 174 ? -4.896 -13.340 -0.054 1.00 61.34 174 SER A C 1
ATOM 1393 O O . SER A 1 174 ? -3.908 -13.949 -0.468 1.00 61.34 174 SER A O 1
ATOM 1395 N N . TYR A 1 175 ? -4.783 -12.267 0.741 1.00 58.38 175 TYR A N 1
ATOM 1396 C CA . TYR A 1 175 ? -3.500 -11.689 1.173 1.00 58.38 175 TYR A CA 1
ATOM 1397 C C . TYR A 1 175 ? -2.525 -12.733 1.757 1.00 58.38 175 TYR A C 1
ATOM 1399 O O . TYR A 1 175 ? -1.310 -12.562 1.685 1.00 58.38 175 TYR A O 1
ATOM 1407 N N . ILE A 1 176 ? -3.059 -13.829 2.309 1.00 56.81 176 ILE A N 1
ATOM 1408 C CA . ILE A 1 176 ? -2.308 -14.948 2.892 1.00 56.81 176 ILE A CA 1
ATOM 1409 C C . ILE A 1 176 ? -1.451 -15.673 1.847 1.00 56.81 176 ILE A C 1
ATOM 1411 O O . ILE A 1 176 ? -0.306 -16.014 2.136 1.00 56.81 176 ILE A O 1
ATOM 1415 N N . GLU A 1 177 ? -1.969 -15.884 0.639 1.00 57.47 177 GLU A N 1
ATOM 1416 C CA . GLU A 1 177 ? -1.262 -16.625 -0.412 1.00 57.47 177 GLU A CA 1
ATOM 1417 C C . GLU A 1 177 ? -0.091 -15.813 -0.967 1.00 57.47 177 GLU A C 1
ATOM 1419 O O . GLU A 1 177 ? 1.002 -16.343 -1.173 1.00 57.47 177 GLU A O 1
ATOM 1424 N N . VAL A 1 178 ? -0.289 -14.501 -1.121 1.00 57.34 178 VAL A N 1
ATOM 1425 C CA . VAL A 1 178 ? 0.753 -13.594 -1.608 1.00 57.34 178 VAL A CA 1
ATOM 1426 C C . VAL A 1 178 ? 1.879 -13.462 -0.578 1.00 57.34 178 VAL A C 1
ATOM 1428 O O . VAL A 1 178 ? 3.047 -13.645 -0.927 1.00 57.34 178 VAL A O 1
ATOM 1431 N N . SER A 1 179 ? 1.548 -13.226 0.699 1.00 56.16 179 SER A N 1
ATOM 1432 C CA . SER A 1 179 ? 2.550 -13.142 1.770 1.00 56.16 179 SER A CA 1
ATOM 1433 C C . SER A 1 179 ? 3.274 -14.475 1.988 1.00 56.16 179 SER A C 1
ATOM 1435 O O . SER A 1 179 ? 4.498 -14.489 2.116 1.00 56.16 179 SER A O 1
ATOM 1437 N N . GLY A 1 180 ? 2.552 -15.601 1.966 1.00 55.59 180 GLY A N 1
ATOM 1438 C CA . GLY A 1 180 ? 3.120 -16.937 2.156 1.00 55.59 180 GLY A CA 1
ATOM 1439 C C . GLY A 1 180 ? 4.105 -17.334 1.056 1.00 55.59 180 GLY A C 1
ATOM 1440 O O . GLY A 1 180 ? 5.195 -17.820 1.357 1.00 55.59 180 GLY A O 1
ATOM 1441 N N . PHE A 1 181 ? 3.778 -17.052 -0.210 1.00 57.19 181 PH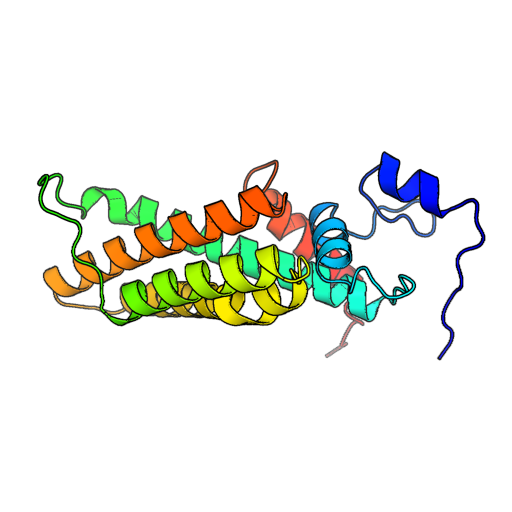E A N 1
ATOM 1442 C CA . PHE A 1 181 ? 4.677 -17.336 -1.329 1.00 57.19 181 PHE A CA 1
ATOM 1443 C C . PHE A 1 181 ? 5.953 -16.487 -1.257 1.00 57.19 181 PHE A C 1
ATOM 1445 O O . PHE A 1 181 ? 7.052 -17.016 -1.403 1.00 57.19 181 PHE A O 1
ATOM 1452 N N . THR A 1 182 ? 5.826 -15.184 -0.968 1.00 52.88 182 THR A N 1
ATOM 1453 C CA . THR A 1 182 ? 7.000 -14.300 -0.834 1.00 52.88 182 THR A CA 1
ATOM 1454 C C . THR A 1 182 ? 7.896 -14.668 0.352 1.00 52.88 182 THR A C 1
ATOM 1456 O O . THR A 1 182 ? 9.119 -14.642 0.222 1.00 52.88 182 THR A O 1
ATOM 1459 N N . TYR A 1 183 ? 7.316 -15.084 1.481 1.00 55.66 183 TYR A N 1
ATOM 1460 C CA . TYR A 1 183 ? 8.062 -15.537 2.655 1.00 55.66 183 TYR A CA 1
ATOM 1461 C C . TYR A 1 183 ? 8.831 -16.838 2.382 1.00 55.66 183 TYR A C 1
ATOM 1463 O O . TYR A 1 183 ? 10.007 -16.948 2.725 1.00 55.66 183 TYR A O 1
ATOM 1471 N N . TYR A 1 184 ? 8.206 -17.796 1.689 1.00 53.94 184 TYR A N 1
ATOM 1472 C CA . TYR A 1 184 ? 8.859 -19.044 1.288 1.00 53.94 184 TYR A CA 1
ATOM 1473 C C . TYR A 1 184 ? 10.037 -18.794 0.337 1.00 53.94 184 TYR A C 1
ATOM 1475 O O . TYR A 1 184 ? 11.106 -19.383 0.495 1.00 53.94 184 TYR A O 1
ATOM 1483 N N . THR A 1 185 ? 9.884 -17.861 -0.610 1.00 52.19 185 THR A N 1
ATOM 1484 C CA . THR A 1 185 ? 10.996 -17.441 -1.471 1.00 52.19 185 THR A CA 1
ATOM 1485 C C . THR A 1 185 ? 12.095 -16.721 -0.683 1.00 52.19 185 THR A C 1
ATOM 1487 O O . THR A 1 185 ? 13.262 -17.011 -0.910 1.00 52.19 185 THR A O 1
ATOM 1490 N N . MET A 1 186 ? 11.770 -15.868 0.300 1.00 51.69 186 MET A N 1
ATOM 1491 C CA . MET A 1 186 ? 12.785 -15.225 1.154 1.00 51.69 186 MET A CA 1
ATOM 1492 C C . MET A 1 186 ? 13.594 -16.244 1.968 1.00 51.69 186 MET A C 1
ATOM 1494 O O . MET A 1 186 ? 14.821 -16.179 1.976 1.00 51.69 186 MET A O 1
ATOM 1498 N N . LEU A 1 187 ? 12.937 -17.211 2.618 1.00 54.66 187 LEU A N 1
ATOM 1499 C CA . LEU A 1 187 ? 13.615 -18.226 3.434 1.00 54.66 187 LEU A CA 1
ATOM 1500 C C . LEU A 1 187 ? 14.553 -19.128 2.622 1.00 54.66 187 LEU A C 1
ATOM 1502 O O . LEU A 1 187 ? 15.565 -19.582 3.147 1.00 54.66 187 LEU A O 1
ATOM 1506 N N . ARG A 1 188 ? 14.243 -19.381 1.345 1.00 51.62 188 ARG A N 1
ATOM 1507 C CA . ARG A 1 188 ? 15.062 -20.236 0.473 1.00 51.62 188 ARG A CA 1
ATOM 1508 C C . ARG A 1 188 ? 16.362 -19.566 0.009 1.00 51.62 188 ARG A C 1
ATOM 1510 O O . ARG A 1 188 ? 17.320 -20.273 -0.288 1.00 51.62 188 ARG A O 1
ATOM 1517 N N . PHE A 1 189 ? 16.393 -18.233 -0.061 1.00 45.38 189 PHE A N 1
ATOM 1518 C CA . PHE A 1 189 ? 17.552 -17.460 -0.528 1.00 45.38 189 PHE A CA 1
ATOM 1519 C C . PHE A 1 189 ? 18.308 -16.728 0.587 1.00 45.38 189 PHE A C 1
ATOM 1521 O O . PHE A 1 189 ? 19.378 -16.181 0.323 1.00 45.38 189 PHE A O 1
ATOM 1528 N N . MET A 1 190 ? 17.828 -16.756 1.837 1.00 37.25 190 MET A N 1
ATOM 1529 C CA . MET A 1 190 ? 18.671 -16.366 2.966 1.00 37.25 190 MET A CA 1
ATOM 1530 C C . MET A 1 190 ? 19.857 -17.339 3.056 1.00 37.25 190 MET A C 1
ATOM 1532 O O . MET A 1 190 ? 19.635 -18.541 3.233 1.00 37.25 190 MET A O 1
ATOM 1536 N N . PRO A 1 191 ? 21.118 -16.871 2.945 1.00 36.41 191 PRO A N 1
ATOM 1537 C CA . PRO A 1 191 ? 22.251 -17.726 3.254 1.00 36.41 191 PRO A CA 1
ATOM 1538 C C . PRO A 1 191 ? 22.069 -18.180 4.697 1.00 36.41 191 PRO A C 1
ATOM 1540 O O . PRO A 1 191 ? 21.794 -17.355 5.569 1.00 36.41 191 PRO A O 1
ATOM 1543 N N . SER A 1 192 ? 22.159 -19.489 4.937 1.00 36.56 192 SER A N 1
ATOM 1544 C CA . SER A 1 192 ? 22.101 -20.057 6.278 1.00 36.56 192 SER A CA 1
ATOM 1545 C C . SER A 1 192 ? 23.149 -19.367 7.146 1.00 36.56 192 SER A C 1
ATOM 1547 O O . SER A 1 192 ? 24.322 -19.740 7.124 1.00 36.56 192 SER A O 1
ATOM 1549 N N . VAL A 1 193 ? 22.737 -18.357 7.910 1.00 34.41 193 VAL A N 1
ATOM 1550 C CA . VAL A 1 193 ? 23.501 -17.886 9.056 1.00 34.41 193 VAL A CA 1
ATOM 1551 C C . VAL A 1 193 ? 23.373 -19.017 10.061 1.00 34.41 193 VAL A C 1
ATOM 1553 O O . VAL A 1 193 ? 22.398 -19.116 10.801 1.00 34.41 193 VAL A O 1
ATOM 1556 N N . LYS A 1 194 ? 24.309 -19.964 9.968 1.00 31.28 194 LYS A N 1
ATOM 1557 C CA . LYS A 1 194 ? 24.557 -20.928 11.028 1.00 31.28 194 LYS A CA 1
ATOM 1558 C C . LYS A 1 194 ? 24.926 -20.094 12.253 1.00 31.28 194 LYS A C 1
ATOM 1560 O O . LYS A 1 194 ? 25.923 -19.374 12.205 1.00 31.28 194 LYS A O 1
ATOM 1565 N N . PHE A 1 195 ? 24.059 -20.125 13.260 1.00 36.06 195 PHE A N 1
ATOM 1566 C CA . PHE A 1 195 ? 24.438 -19.757 14.619 1.00 36.06 195 PHE A CA 1
ATOM 1567 C C . PHE A 1 195 ? 25.560 -20.679 15.101 1.00 36.06 195 PHE A C 1
ATOM 1569 O O . PHE A 1 195 ? 25.565 -21.861 14.675 1.00 36.06 195 PHE A O 1
#

Sequence (195 aa):
MTGKTLTNFSTCNWLHNGHVTNNNEK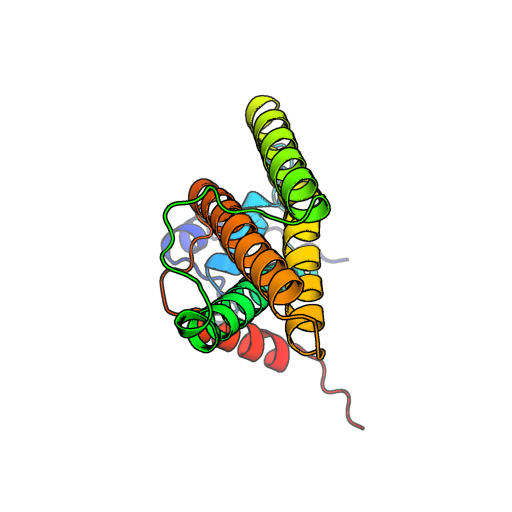IYHPLALRYFLINAHYRSPLKYSVIQLEGASNAIFYIYQTLKDCQDALLQLQKEIPNDGKPARTTLDAKECISKLRNEFQVKMSDDLSTSLILTGAFLEALKLVNNLLTMLKKKQQKQQRLLVIQSLKEIKKEVMKVLDVLGLQPPCSYIEVSGFTYYTMLRFMPSVKF

Foldseek 3Di:
DDFDDDPDPPVVVCVVPLADDDPRDGQAGSLLVLQLVLLDDPPDDDTDDPVSSLVSLVLLLLLLVLLVLLVVVLVVCVVLADPPPPPQAADPVLVVLLVVLVVCCVVCCVPRSNSNCSSVPSLVVLSVLSVVLSVVLVDDDDSVVNSNSSSSNVVSSVSSQVSCVVSVNDDPDRSCVSNVVSVVSVVVPPDPPDD

InterPro domains:
  IPR024909 Cysteinyl-tRNA synthetase/mycothiol ligase [PTHR10890] (13-173)

Radius of gyration: 19.32 Å; chains: 1; bounding box: 54×41×53 Å

pLDDT: mean 76.18, std 19.76, range [31.28, 97.0]

Secondary structure (DSSP, 8-state):
-------TTSHHHHHHHSS-EETTEE-S-HHHHHHHHHHS-TTS-----HHHHHHHHHHHHHHHHHHHHHHHHHHHTTTTS----S-----HHHHHHHHHHHHHHHHHHHHT--HHHHHHTHHHHHHHHHHHHHHHHHS---HHHHHHHHHHHHHHHHHHHHHHHHTT---SS-HHHHHHHHHHHHHHHS-----

Organism: Gossypium darwinii (NCBI:txid34276)